Protein AF-0000000080415404 (afdb_homodimer)

Radius of gyration: 18.72 Å; Cα contacts (8 Å, |Δi|>4): 339; chains: 2; bounding box: 40×52×37 Å

Sequence (258 aa):
MAFNLATLLKIAELVMAIIIYWMHYNTYEADNYVHVFVIMTTFAGFLIVLIGNVLGHLTGHANNRTMDIFYCVAGAALYIASGSLTIQHFNGWKFDSSKTNLGLTKGSLAIIQGAIFIVDAFFSFRSSQMAFNLATLLKIAELVMAIIIYWMHYNTYEADNYVHVFVIMTTFAGFLIVLIGNVLGHLTGHANNRTMDIFYCVAGAALYIASGSLTIQHFNGWKFDSSKTNLGLTKGSLAIIQGAIFIVDAFFSFRSSQ

Structure (mmCIF, N/CA/C/O backbone):
data_AF-0000000080415404-model_v1
#
loop_
_entity.id
_entity.type
_entity.pdbx_description
1 polymer 'Putative members of chemokine-like factor super family'
#
loop_
_atom_site.group_PDB
_atom_site.id
_atom_site.type_symbol
_atom_site.label_atom_id
_atom_site.label_alt_id
_atom_site.label_comp_id
_atom_site.label_asym_id
_atom_site.label_entity_id
_atom_site.label_seq_id
_atom_site.pdbx_PDB_ins_code
_atom_site.Cartn_x
_atom_site.Cartn_y
_atom_site.Cartn_z
_atom_site.occupancy
_atom_site.B_iso_or_equiv
_atom_site.auth_seq_id
_atom_site.auth_comp_id
_atom_site.auth_asym_id
_atom_site.auth_atom_id
_atom_site.pdbx_PDB_model_num
ATOM 1 N N . MET A 1 1 ? -12.922 -14.867 -19.891 1 45.25 1 MET A N 1
ATOM 2 C CA . MET A 1 1 ? -12.828 -15.461 -18.562 1 45.25 1 MET A CA 1
ATOM 3 C C . MET A 1 1 ? -14.125 -15.273 -17.797 1 45.25 1 MET A C 1
ATOM 5 O O . MET A 1 1 ? -14.781 -14.234 -17.922 1 45.25 1 MET A O 1
ATOM 9 N N . ALA A 1 2 ? -14.812 -16.25 -17.312 1 51.69 2 ALA A N 1
ATOM 10 C CA . ALA A 1 2 ? -16.172 -16.188 -16.766 1 51.69 2 ALA A CA 1
ATOM 11 C C . ALA A 1 2 ? -16.234 -15.266 -15.547 1 51.69 2 ALA A C 1
ATOM 13 O O . ALA A 1 2 ? -15.383 -15.352 -14.656 1 51.69 2 ALA A O 1
ATOM 14 N N . PHE A 1 3 ? -16.656 -14.094 -15.781 1 65.81 3 PHE A N 1
ATOM 15 C CA . PHE A 1 3 ? -17.062 -13.211 -14.695 1 65.81 3 PHE A CA 1
ATOM 16 C C . PHE A 1 3 ? -17.766 -14 -13.586 1 65.81 3 PHE A C 1
ATOM 18 O O . PHE A 1 3 ? -18.875 -14.508 -13.781 1 65.81 3 PHE A O 1
ATOM 25 N N . ASN A 1 4 ? -16.906 -14.477 -12.695 1 84.19 4 ASN A N 1
ATOM 26 C CA . ASN A 1 4 ? -17.453 -15.18 -11.531 1 84.19 4 ASN A CA 1
ATOM 27 C C . ASN A 1 4 ? -17.453 -14.289 -10.297 1 84.19 4 ASN A C 1
ATOM 29 O O . ASN A 1 4 ? -17 -13.148 -10.344 1 84.19 4 ASN A O 1
ATOM 33 N N . LEU A 1 5 ? -18.156 -14.688 -9.305 1 86.38 5 LEU A N 1
ATOM 34 C CA . LEU A 1 5 ? -18.344 -13.938 -8.07 1 86.38 5 LEU A CA 1
ATOM 35 C C . LEU A 1 5 ? -17.016 -13.508 -7.484 1 86.38 5 LEU A C 1
ATOM 37 O O . LEU A 1 5 ? -16.891 -12.414 -6.93 1 86.38 5 LEU A O 1
ATOM 41 N N . ALA A 1 6 ? -16.062 -14.258 -7.645 1 85.56 6 ALA A N 1
ATOM 42 C CA . ALA A 1 6 ? -14.727 -13.93 -7.133 1 85.56 6 ALA A CA 1
ATOM 43 C C . ALA A 1 6 ? -14.164 -12.695 -7.832 1 85.56 6 ALA A C 1
ATOM 45 O O . ALA A 1 6 ? -13.609 -11.805 -7.18 1 85.56 6 ALA A O 1
ATOM 46 N N . THR A 1 7 ? -14.289 -12.727 -9.086 1 91.19 7 THR A N 1
ATOM 47 C CA . THR A 1 7 ? -13.812 -11.586 -9.859 1 91.19 7 THR A CA 1
ATOM 48 C C . THR A 1 7 ? -14.609 -10.328 -9.516 1 91.19 7 THR A C 1
ATOM 50 O O . THR A 1 7 ? -14.039 -9.242 -9.414 1 91.19 7 THR A O 1
ATOM 53 N N . LEU A 1 8 ? -15.852 -10.508 -9.336 1 93.62 8 LEU A N 1
ATOM 54 C CA . LEU A 1 8 ? -16.719 -9.391 -8.992 1 93.62 8 LEU A CA 1
ATOM 55 C C . LEU A 1 8 ? -16.312 -8.789 -7.645 1 93.62 8 LEU A C 1
ATOM 57 O O . LEU A 1 8 ? -16.328 -7.57 -7.473 1 93.62 8 LEU A O 1
ATOM 61 N N . LEU A 1 9 ? -16.016 -9.609 -6.73 1 95.75 9 LEU A N 1
ATOM 62 C CA . LEU A 1 9 ? -15.586 -9.141 -5.418 1 95.75 9 LEU A CA 1
ATOM 63 C C . LEU A 1 9 ? -14.281 -8.359 -5.516 1 95.75 9 LEU A C 1
ATOM 65 O O . LEU A 1 9 ? -14.125 -7.32 -4.867 1 95.75 9 LEU A O 1
ATOM 69 N N . LYS A 1 10 ? -13.414 -8.805 -6.316 1 96.75 10 LYS A N 1
ATOM 70 C CA . LYS A 1 10 ? -12.133 -8.117 -6.469 1 96.75 10 LYS A CA 1
ATOM 71 C C . LYS A 1 10 ? -12.312 -6.754 -7.129 1 96.75 10 LYS A C 1
ATOM 73 O O . LYS A 1 10 ? -11.648 -5.785 -6.758 1 96.75 10 LYS A O 1
ATOM 78 N N . ILE A 1 11 ? -13.188 -6.672 -8.055 1 97.69 11 ILE A N 1
ATOM 79 C CA . ILE A 1 11 ? -13.484 -5.402 -8.703 1 97.69 11 ILE A CA 1
ATOM 80 C C . ILE A 1 11 ? -14.164 -4.457 -7.715 1 97.69 11 ILE A C 1
ATOM 82 O O . ILE A 1 11 ? -13.82 -3.277 -7.637 1 97.69 11 ILE A O 1
ATOM 86 N N . ALA A 1 12 ? -15.117 -4.969 -7.004 1 98.06 12 ALA A N 1
ATOM 87 C CA . ALA A 1 12 ? -15.805 -4.164 -5.996 1 98.06 12 ALA A CA 1
ATOM 88 C C . ALA A 1 12 ? -14.82 -3.611 -4.969 1 98.06 12 ALA A C 1
ATOM 90 O O . ALA A 1 12 ? -14.914 -2.447 -4.574 1 98.06 12 ALA A O 1
ATOM 91 N N . GLU A 1 13 ? -13.898 -4.445 -4.566 1 98.88 13 GLU A N 1
ATOM 92 C CA . GLU A 1 13 ? -12.875 -4.02 -3.615 1 98.88 13 GLU A CA 1
ATOM 93 C C . GLU A 1 13 ? -12.031 -2.879 -4.18 1 98.88 13 GLU A C 1
ATOM 95 O O . GLU A 1 13 ? -11.75 -1.905 -3.48 1 98.88 13 GLU A O 1
ATOM 100 N N . LEU A 1 14 ? -11.656 -2.986 -5.387 1 98.81 14 LEU A N 1
ATOM 101 C CA . LEU A 1 14 ? -10.828 -1.942 -5.988 1 98.81 14 LEU A CA 1
ATOM 102 C C . LEU A 1 14 ? -11.625 -0.649 -6.148 1 98.81 14 LEU A C 1
ATOM 104 O O . LEU A 1 14 ? -11.117 0.434 -5.848 1 98.81 14 LEU A O 1
ATOM 108 N N . VAL A 1 15 ? -12.852 -0.71 -6.68 1 98.81 15 VAL A N 1
ATOM 109 C CA . VAL A 1 15 ? -13.688 0.472 -6.871 1 98.81 15 VAL A CA 1
ATOM 110 C C . VAL A 1 15 ? -13.883 1.185 -5.535 1 98.81 15 VAL A C 1
ATOM 112 O O . VAL A 1 15 ? -13.727 2.404 -5.445 1 98.81 15 VAL A O 1
ATOM 115 N N . MET A 1 16 ? -14.227 0.43 -4.477 1 98.94 16 MET A N 1
ATOM 116 C CA . MET A 1 16 ? -14.414 1.012 -3.152 1 98.94 16 MET A CA 1
ATOM 117 C C . MET A 1 16 ? -13.133 1.654 -2.646 1 98.94 16 MET A C 1
ATOM 119 O O . MET A 1 16 ? -13.156 2.736 -2.059 1 98.94 16 MET A O 1
ATOM 123 N N . ALA A 1 17 ? -11.984 0.972 -2.842 1 98.94 17 ALA A N 1
ATOM 124 C CA . ALA A 1 17 ? -10.695 1.521 -2.414 1 98.94 17 ALA A CA 1
ATOM 125 C C . ALA A 1 17 ? -10.414 2.857 -3.098 1 98.94 17 ALA A C 1
ATOM 127 O O . ALA A 1 17 ? -9.914 3.789 -2.469 1 98.94 17 ALA A O 1
ATOM 128 N N . ILE A 1 18 ? -10.703 3.004 -4.375 1 98.88 18 ILE A N 1
ATOM 129 C CA . ILE A 1 18 ? -10.5 4.238 -5.121 1 98.88 18 ILE A CA 1
ATOM 130 C C . ILE A 1 18 ? -11.367 5.352 -4.535 1 98.88 18 ILE A C 1
ATOM 132 O O . ILE A 1 18 ? -10.898 6.469 -4.328 1 98.88 18 ILE A O 1
ATOM 136 N N . ILE A 1 19 ? -12.602 5.043 -4.273 1 98.94 19 ILE A N 1
ATOM 137 C CA . ILE A 1 19 ? -13.539 6.016 -3.721 1 98.94 19 ILE A CA 1
ATOM 138 C C . ILE A 1 19 ? -13.055 6.477 -2.348 1 98.94 19 ILE A C 1
ATOM 140 O O . ILE A 1 19 ? -13 7.68 -2.074 1 98.94 19 ILE A O 1
ATOM 144 N N . ILE A 1 20 ? -12.703 5.535 -1.512 1 98.94 20 ILE A N 1
ATOM 145 C CA . ILE A 1 20 ? -12.266 5.844 -0.157 1 98.94 20 ILE A CA 1
ATOM 146 C C . ILE A 1 20 ? -10.977 6.672 -0.21 1 98.94 20 ILE A C 1
ATOM 148 O O . ILE A 1 20 ? -10.812 7.621 0.559 1 98.94 20 ILE A O 1
ATOM 152 N N . TYR A 1 21 ? -10.062 6.332 -1.083 1 98.81 21 TYR A N 1
ATOM 153 C CA . TYR A 1 21 ? -8.812 7.062 -1.204 1 98.81 21 TYR A CA 1
ATOM 154 C C . TYR A 1 21 ? -9.055 8.492 -1.658 1 98.81 21 TYR A C 1
ATOM 156 O O . TYR A 1 21 ? -8.398 9.422 -1.182 1 98.81 21 TYR A O 1
ATOM 164 N N . TRP A 1 22 ? -10.008 8.688 -2.584 1 98.69 22 TRP A N 1
ATOM 165 C CA . TRP A 1 22 ? -10.383 10.023 -3.031 1 98.69 22 TRP A CA 1
ATOM 166 C C . TRP A 1 22 ? -10.961 10.836 -1.879 1 98.69 22 TRP A C 1
ATOM 168 O O . TRP A 1 22 ? -10.625 12.008 -1.708 1 98.69 22 TRP A O 1
ATOM 178 N N . MET A 1 23 ? -11.828 10.289 -1.101 1 98.69 23 MET A N 1
ATOM 179 C CA . MET A 1 23 ? -12.398 10.969 0.059 1 98.69 23 MET A CA 1
ATOM 180 C C . MET A 1 23 ? -11.32 11.289 1.088 1 98.69 23 MET A C 1
ATOM 182 O O . MET A 1 23 ? -11.383 12.32 1.761 1 98.69 23 MET A O 1
ATOM 186 N N . HIS A 1 24 ? -10.383 10.359 1.189 1 98.44 24 HIS A N 1
ATOM 187 C CA . HIS A 1 24 ? -9.281 10.578 2.117 1 98.44 24 HIS A CA 1
ATOM 188 C C . HIS A 1 24 ? -8.438 11.773 1.694 1 98.44 24 HIS A C 1
ATOM 190 O O . HIS A 1 24 ? -7.996 12.555 2.539 1 98.44 24 HIS A O 1
ATOM 196 N N . TYR A 1 25 ? -8.234 11.875 0.443 1 98.12 25 TYR A N 1
ATOM 197 C CA . TYR A 1 25 ? -7.504 13.023 -0.088 1 98.12 25 TYR A CA 1
ATOM 198 C C . TYR A 1 25 ? -8.188 14.328 0.296 1 98.12 25 TYR A C 1
ATOM 200 O O . TYR A 1 25 ? -7.52 15.32 0.61 1 98.12 25 TYR A O 1
ATOM 208 N N . ASN A 1 26 ? -9.492 14.375 0.374 1 97.81 26 ASN A N 1
ATOM 209 C CA . ASN A 1 26 ? -10.273 15.586 0.622 1 97.81 26 ASN A CA 1
ATOM 210 C C . ASN A 1 26 ? -10.477 15.82 2.115 1 97.81 26 ASN A C 1
ATOM 212 O O . ASN A 1 26 ? -10.961 16.875 2.52 1 97.81 26 ASN A O 1
ATOM 216 N N . THR A 1 27 ? -10.164 14.836 2.898 1 97.62 27 THR A N 1
ATOM 217 C CA . THR A 1 27 ? -10.367 14.945 4.336 1 97.62 27 THR A CA 1
ATOM 218 C C . THR A 1 27 ? -9.102 14.562 5.098 1 97.62 27 THR A C 1
ATOM 220 O O . THR A 1 27 ? -9.172 13.953 6.168 1 97.62 27 THR A O 1
ATOM 223 N N . TYR A 1 28 ? -8.062 14.898 4.516 1 96.25 28 TYR A N 1
ATOM 224 C CA . TYR A 1 28 ? -6.781 14.414 5.02 1 96.25 28 TYR A CA 1
ATOM 225 C C . TYR A 1 28 ? -6.465 15.023 6.379 1 96.25 28 TYR A C 1
ATOM 227 O O . TYR A 1 28 ? -5.785 16.047 6.465 1 96.25 28 TYR A O 1
ATOM 235 N N . GLU A 1 29 ? -6.883 14.359 7.414 1 95.19 29 GLU A N 1
ATOM 236 C CA . GLU A 1 29 ? -6.648 14.727 8.805 1 95.19 29 GLU A CA 1
ATOM 237 C C . GLU A 1 29 ? -6.852 13.531 9.734 1 95.19 29 GLU A C 1
ATOM 239 O O . GLU A 1 29 ? -7.578 12.594 9.398 1 95.19 29 GLU A O 1
ATOM 244 N N . ALA A 1 30 ? -6.188 13.578 10.875 1 96.06 30 ALA A N 1
ATOM 245 C CA . ALA A 1 30 ? -6.336 12.578 11.93 1 96.06 30 ALA A CA 1
ATOM 246 C C . ALA A 1 30 ? -5.941 13.148 13.289 1 96.06 30 ALA A C 1
ATOM 248 O O . ALA A 1 30 ? -5.488 14.289 13.383 1 96.06 30 ALA A O 1
ATOM 249 N N . ASP A 1 31 ? -6.145 12.273 14.32 1 95.44 31 ASP A N 1
ATOM 250 C CA . ASP A 1 31 ? -5.953 12.734 15.695 1 95.44 31 ASP A CA 1
ATOM 251 C C . ASP A 1 31 ? -4.473 12.914 16.016 1 95.44 31 ASP A C 1
ATOM 253 O O . ASP A 1 31 ? -4.105 13.773 16.812 1 95.44 31 ASP A O 1
ATOM 257 N N . ASN A 1 32 ? -3.635 12.047 15.508 1 96.81 32 ASN A N 1
ATOM 258 C CA . ASN A 1 32 ? -2.193 12.086 15.719 1 96.81 32 ASN A CA 1
ATOM 259 C C . ASN A 1 32 ? -1.443 11.336 14.617 1 96.81 32 ASN A C 1
ATOM 261 O O . ASN A 1 32 ? -2.061 10.781 13.703 1 96.81 32 ASN A O 1
ATOM 265 N N . TYR A 1 33 ? -0.149 11.344 14.648 1 95.81 33 TYR A N 1
ATOM 266 C CA . TYR A 1 33 ? 0.689 10.797 13.586 1 95.81 33 TYR A CA 1
ATOM 267 C C . TYR A 1 33 ? 0.503 9.289 13.469 1 95.81 33 TYR A C 1
ATOM 269 O O . TYR A 1 33 ? 0.562 8.734 12.367 1 95.81 33 TYR A O 1
ATOM 277 N N . VAL A 1 34 ? 0.349 8.617 14.555 1 97.69 34 VAL A N 1
ATOM 278 C CA . VAL A 1 34 ? 0.139 7.172 14.531 1 97.69 34 VAL A CA 1
ATOM 279 C C . VAL A 1 34 ? -1.142 6.848 13.766 1 97.69 34 VAL A C 1
ATOM 281 O O . VAL A 1 34 ? -1.153 5.961 12.914 1 97.69 34 VAL A O 1
ATOM 284 N N . HIS A 1 35 ? -2.211 7.621 14.016 1 98.19 35 HIS A N 1
ATOM 285 C CA . HIS A 1 35 ? -3.465 7.445 13.289 1 98.19 35 HIS A CA 1
ATOM 286 C C . HIS A 1 35 ? -3.293 7.758 11.805 1 98.19 35 HIS A C 1
ATOM 288 O O . HIS A 1 35 ? -3.795 7.023 10.953 1 98.19 35 HIS A O 1
ATOM 294 N N . VAL A 1 36 ? -2.588 8.844 11.461 1 97.75 36 VAL A N 1
ATOM 295 C CA . VAL A 1 36 ? -2.328 9.219 10.07 1 97.75 36 VAL A CA 1
ATOM 296 C C . VAL A 1 36 ? -1.641 8.062 9.344 1 97.75 36 VAL A C 1
ATOM 298 O O . VAL A 1 36 ? -2.061 7.664 8.258 1 97.75 36 VAL A O 1
ATOM 301 N N . PHE A 1 37 ? -0.668 7.457 9.984 1 98.5 37 PHE A N 1
ATOM 302 C CA . PHE A 1 37 ? 0.143 6.43 9.336 1 98.5 37 PHE A CA 1
ATOM 303 C C . PHE A 1 37 ? -0.641 5.129 9.195 1 98.5 37 PHE A C 1
ATOM 305 O O . PHE A 1 37 ? -0.54 4.449 8.172 1 98.5 37 PHE A O 1
ATOM 312 N N . VAL A 1 38 ? -1.408 4.82 10.195 1 98.62 38 VAL A N 1
ATOM 313 C CA . VAL A 1 38 ? -2.219 3.609 10.109 1 98.62 38 VAL A CA 1
ATOM 314 C C . VAL A 1 38 ? -3.264 3.762 9.008 1 98.62 38 VAL A C 1
ATOM 316 O O . VAL A 1 38 ? -3.414 2.879 8.164 1 98.62 38 VAL A O 1
ATOM 319 N N . ILE A 1 39 ? -3.912 4.871 8.953 1 98.81 39 ILE A N 1
ATOM 320 C CA . ILE A 1 39 ? -4.996 5.117 8.008 1 98.81 39 ILE A CA 1
ATOM 321 C C . ILE A 1 39 ? -4.434 5.219 6.594 1 98.81 39 ILE A C 1
ATOM 323 O O . ILE A 1 39 ? -4.957 4.59 5.668 1 98.81 39 ILE A O 1
ATOM 327 N N . MET A 1 40 ? -3.383 5.949 6.422 1 98.19 40 MET A N 1
ATOM 328 C CA . MET A 1 40 ? -2.789 6.102 5.098 1 98.19 40 MET A CA 1
ATOM 329 C C . MET A 1 40 ? -2.203 4.781 4.609 1 98.19 40 MET A C 1
ATOM 331 O O . MET A 1 40 ? -2.293 4.457 3.424 1 98.19 40 MET A O 1
ATOM 335 N N . THR A 1 41 ? -1.567 4.113 5.465 1 98.62 41 THR A N 1
ATOM 336 C CA . THR A 1 41 ? -1.046 2.801 5.094 1 98.62 41 THR A CA 1
ATOM 337 C C . THR A 1 41 ? -2.174 1.882 4.633 1 98.62 41 THR A C 1
ATOM 339 O O . THR A 1 41 ? -2.031 1.168 3.641 1 98.62 41 THR A O 1
ATOM 342 N N . THR A 1 42 ? -3.232 1.872 5.312 1 98.88 42 THR A N 1
ATOM 343 C CA . THR A 1 42 ? -4.383 1.046 4.961 1 98.88 42 THR A CA 1
ATOM 344 C C . THR A 1 42 ? -4.941 1.454 3.6 1 98.88 42 THR A C 1
ATOM 346 O O . THR A 1 42 ? -5 0.64 2.678 1 98.88 42 THR A O 1
ATOM 349 N N . PHE A 1 43 ? -5.285 2.723 3.459 1 98.88 43 PHE A N 1
ATOM 350 C CA . PHE A 1 43 ? -6.008 3.189 2.283 1 98.88 43 PHE A CA 1
ATOM 351 C C . PHE A 1 43 ? -5.105 3.203 1.058 1 98.88 43 PHE A C 1
ATOM 353 O O . PHE A 1 43 ? -5.508 2.77 -0.023 1 98.88 43 PHE A O 1
ATOM 360 N N . ALA A 1 44 ? -3.93 3.705 1.192 1 97.94 44 ALA A N 1
ATOM 361 C CA . ALA A 1 44 ? -3.002 3.771 0.066 1 97.94 44 ALA A CA 1
ATOM 362 C C . ALA A 1 44 ? -2.387 2.404 -0.221 1 97.94 44 ALA A C 1
ATOM 364 O O . ALA A 1 44 ? -2.232 2.02 -1.383 1 97.94 44 ALA A O 1
ATOM 365 N N . GLY A 1 45 ? -2.01 1.72 0.882 1 98.06 45 GLY A N 1
ATOM 366 C CA . GLY A 1 45 ? -1.427 0.397 0.717 1 98.06 45 GLY A CA 1
ATOM 367 C C . GLY A 1 45 ? -2.328 -0.561 -0.039 1 98.06 45 GLY A C 1
ATOM 368 O O . GLY A 1 45 ? -1.898 -1.19 -1.009 1 98.06 45 GLY A O 1
ATOM 369 N N . PHE A 1 46 ? -3.52 -0.632 0.304 1 98.69 46 PHE A N 1
ATOM 370 C CA . PHE A 1 46 ? -4.414 -1.613 -0.297 1 98.69 46 PHE A CA 1
ATOM 371 C C . PHE A 1 46 ? -4.922 -1.127 -1.65 1 98.69 46 PHE A C 1
ATOM 373 O O . PHE A 1 46 ? -5.426 -1.918 -2.451 1 98.69 46 PHE A O 1
ATOM 380 N N . LEU A 1 47 ? -4.793 0.166 -1.908 1 98.69 47 LEU A N 1
ATOM 381 C CA . LEU A 1 47 ? -5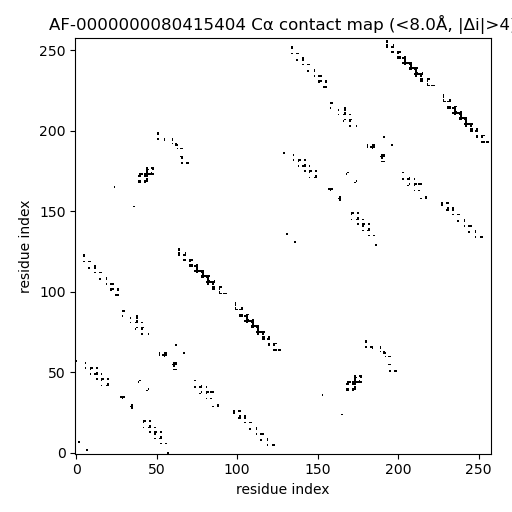.047 0.589 -3.281 1 98.69 47 LEU A CA 1
ATOM 382 C C . LEU A 1 47 ? -4.109 -0.121 -4.25 1 98.69 47 LEU A C 1
ATOM 384 O O . LEU A 1 47 ? -4.551 -0.662 -5.266 1 98.69 47 LEU A O 1
ATOM 388 N N . ILE A 1 48 ? -2.838 -0.194 -3.934 1 98.62 48 ILE A N 1
ATOM 389 C CA . ILE A 1 48 ? -1.845 -0.834 -4.789 1 98.62 48 ILE A CA 1
ATOM 390 C C . ILE A 1 48 ? -2.094 -2.34 -4.832 1 98.62 48 ILE A C 1
ATOM 392 O O . ILE A 1 48 ? -2.074 -2.949 -5.906 1 98.62 48 ILE A O 1
ATOM 396 N N . VAL A 1 49 ? -2.357 -2.926 -3.691 1 98.44 49 VAL A N 1
ATOM 397 C CA . VAL A 1 49 ? -2.598 -4.363 -3.6 1 98.44 49 VAL A CA 1
ATOM 398 C C . VAL A 1 49 ? -3.789 -4.742 -4.477 1 98.44 49 VAL A C 1
ATOM 400 O O . VAL A 1 49 ? -3.734 -5.73 -5.211 1 98.44 49 VAL A O 1
ATOM 403 N N . LEU A 1 50 ? -4.812 -3.975 -4.465 1 98.62 50 LEU A N 1
ATOM 404 C CA . LEU A 1 50 ? -6.055 -4.34 -5.141 1 98.62 50 LEU A CA 1
ATOM 405 C C . LEU A 1 50 ? -5.945 -4.094 -6.641 1 98.62 50 LEU A C 1
ATOM 407 O O . LEU A 1 50 ? -6.535 -4.824 -7.441 1 98.62 50 LEU A O 1
ATOM 411 N N . ILE A 1 51 ? -5.18 -3.066 -7.07 1 98.25 51 ILE A N 1
ATOM 412 C CA . ILE A 1 51 ? -4.875 -2.922 -8.492 1 98.25 51 ILE A CA 1
ATOM 413 C C . ILE A 1 51 ? -4.184 -4.184 -9 1 98.25 51 ILE A C 1
ATOM 415 O O . ILE A 1 51 ? -4.555 -4.723 -10.047 1 98.25 51 ILE A O 1
ATOM 419 N N . GLY A 1 52 ? -3.201 -4.672 -8.25 1 96.81 52 GLY A N 1
ATOM 420 C CA . GLY A 1 52 ? -2.529 -5.906 -8.617 1 96.81 52 GLY A CA 1
ATOM 421 C C . GLY A 1 52 ? -3.459 -7.105 -8.648 1 96.81 52 GLY A C 1
ATOM 422 O O . GLY A 1 52 ? -3.334 -7.973 -9.516 1 96.81 52 GLY A O 1
ATOM 423 N N . ASN A 1 53 ? -4.332 -7.156 -7.684 1 96.81 53 ASN A N 1
ATOM 424 C CA . ASN A 1 53 ? -5.266 -8.281 -7.621 1 96.81 53 ASN A CA 1
ATOM 425 C C . ASN A 1 53 ? -6.176 -8.32 -8.844 1 96.81 53 ASN A C 1
ATOM 427 O O . ASN A 1 53 ? -6.395 -9.383 -9.43 1 96.81 53 ASN A O 1
ATOM 431 N N . VAL A 1 54 ? -6.742 -7.219 -9.203 1 96.44 54 VAL A N 1
ATOM 432 C CA . VAL A 1 54 ? -7.625 -7.156 -10.367 1 96.44 54 VAL A CA 1
ATOM 433 C C . VAL A 1 54 ? -6.828 -7.453 -11.633 1 96.44 54 VAL A C 1
ATOM 435 O O . VAL A 1 54 ? -7.281 -8.203 -12.5 1 96.44 54 VAL A O 1
ATOM 438 N N . LEU A 1 55 ? -5.645 -6.902 -11.734 1 94.88 55 LEU A N 1
ATOM 439 C CA . LEU A 1 55 ? -4.781 -7.188 -12.875 1 94.88 55 LEU A CA 1
ATOM 440 C C . LEU A 1 55 ? -4.488 -8.68 -12.977 1 94.88 55 LEU A C 1
ATOM 442 O O . LEU A 1 55 ? -4.488 -9.242 -14.07 1 94.88 55 LEU A O 1
ATOM 446 N N . GLY A 1 56 ? -4.184 -9.289 -11.836 1 93.56 56 GLY A N 1
ATOM 447 C CA . GLY A 1 56 ? -3.953 -10.727 -11.812 1 93.56 56 GLY A CA 1
ATOM 448 C C . GLY A 1 56 ? -5.125 -11.523 -12.352 1 93.56 56 GLY A C 1
ATOM 449 O O . GLY A 1 56 ? -4.938 -12.453 -13.141 1 93.56 56 GLY A O 1
ATOM 450 N N . HIS A 1 57 ? -6.27 -11.148 -12.031 1 92.56 57 HIS A N 1
ATOM 451 C CA . HIS A 1 57 ? -7.465 -11.836 -12.508 1 92.56 57 HIS A CA 1
ATOM 452 C C . HIS A 1 57 ? -7.688 -11.594 -13.992 1 92.56 57 HIS A C 1
ATOM 454 O O . HIS A 1 57 ? -8.07 -12.516 -14.727 1 92.56 57 HIS A O 1
ATOM 460 N N . LEU A 1 58 ? -7.422 -10.43 -14.406 1 90.81 58 LEU A N 1
ATOM 461 C CA . LEU A 1 58 ? -7.652 -10.062 -15.805 1 90.81 58 LEU A CA 1
ATOM 462 C C . LEU A 1 58 ? -6.637 -10.742 -16.719 1 90.81 58 LEU A C 1
ATOM 464 O O . LEU A 1 58 ? -6.926 -11.008 -17.891 1 90.81 58 LEU A O 1
ATOM 468 N N . THR A 1 59 ? -5.453 -11.062 -16.172 1 92 59 THR A N 1
ATOM 469 C CA . THR A 1 59 ? -4.398 -11.633 -17 1 92 59 THR A CA 1
ATOM 470 C C . THR A 1 59 ? -4.305 -13.141 -16.812 1 92 59 THR A C 1
ATOM 472 O O . THR A 1 59 ? -3.459 -13.797 -17.406 1 92 59 THR A O 1
ATOM 475 N N . GLY A 1 60 ? -5.168 -13.727 -16.016 1 91.44 60 GLY A N 1
ATOM 476 C CA . GLY A 1 60 ? -5.184 -15.164 -15.781 1 91.44 60 GLY A CA 1
ATOM 477 C C . GLY A 1 60 ? -4.109 -15.633 -14.812 1 91.44 60 GLY A C 1
ATOM 478 O O . GLY A 1 60 ? -3.74 -16.812 -14.805 1 91.44 60 GLY A O 1
ATOM 479 N N . HIS A 1 61 ? -3.504 -14.719 -14.07 1 93.94 61 HIS A N 1
ATOM 480 C CA . HIS A 1 61 ? -2.441 -15.016 -13.117 1 93.94 61 HIS A CA 1
ATOM 481 C C . HIS A 1 61 ? -2.826 -14.578 -11.711 1 93.94 61 HIS A C 1
ATOM 483 O O . HIS A 1 61 ? -2.023 -13.961 -11.008 1 93.94 61 HIS A O 1
ATOM 489 N N . ALA A 1 62 ? -4.066 -14.938 -11.359 1 92.31 62 ALA A N 1
ATOM 490 C CA . ALA A 1 62 ? -4.59 -14.57 -10.047 1 92.31 62 ALA A CA 1
ATOM 491 C C . ALA A 1 62 ? -3.732 -15.156 -8.93 1 92.31 62 ALA A C 1
ATOM 493 O O . ALA A 1 62 ? -3.07 -16.172 -9.109 1 92.31 62 ALA A O 1
ATOM 494 N N . ASN A 1 63 ? -3.77 -14.406 -7.816 1 92.38 63 ASN A N 1
ATOM 495 C CA . ASN A 1 63 ? -3.062 -14.859 -6.625 1 92.38 63 ASN A CA 1
ATOM 496 C C . ASN A 1 63 ? -3.498 -16.266 -6.219 1 92.38 63 ASN A C 1
ATOM 498 O O . ASN A 1 63 ? -4.668 -16.625 -6.371 1 92.38 63 ASN A O 1
ATOM 502 N N . ASN A 1 64 ? -2.525 -17 -5.805 1 92.19 64 ASN A N 1
ATOM 503 C CA . ASN A 1 64 ? -2.92 -18.25 -5.184 1 92.19 64 ASN A CA 1
ATOM 504 C C . ASN A 1 64 ? -3.756 -18.016 -3.93 1 92.19 64 ASN A C 1
ATOM 506 O O . ASN A 1 64 ? -3.791 -16.906 -3.396 1 92.19 64 ASN A O 1
ATOM 510 N N . ARG A 1 65 ? -4.34 -19.031 -3.479 1 92.56 65 ARG A N 1
ATOM 511 C CA . ARG A 1 65 ? -5.297 -18.969 -2.377 1 92.56 65 ARG A CA 1
ATOM 512 C C . ARG A 1 65 ? -4.637 -18.453 -1.105 1 92.56 65 ARG A C 1
ATOM 514 O O . ARG A 1 65 ? -5.23 -17.656 -0.369 1 92.56 65 ARG A O 1
ATOM 521 N N . THR A 1 66 ? -3.514 -18.906 -0.759 1 92.62 66 THR A N 1
ATOM 522 C CA . THR A 1 66 ? -2.807 -18.516 0.459 1 92.62 66 THR A CA 1
ATOM 523 C C . THR A 1 66 ? -2.57 -17.016 0.497 1 92.62 66 THR A C 1
ATOM 525 O O . THR A 1 66 ? -2.873 -16.359 1.495 1 92.62 66 THR A O 1
ATOM 528 N N . MET A 1 67 ? -2.066 -16.5 -0.61 1 94.88 67 MET A N 1
ATOM 529 C CA . MET A 1 67 ? -1.815 -15.062 -0.703 1 94.88 67 MET A CA 1
ATOM 530 C C . MET A 1 67 ? -3.123 -14.281 -0.683 1 94.88 67 MET A C 1
ATOM 532 O O . MET A 1 67 ? -3.199 -13.203 -0.084 1 94.88 67 MET A O 1
ATOM 536 N N . ASP A 1 68 ? -4.051 -14.805 -1.339 1 96 68 ASP A N 1
ATOM 537 C CA . ASP A 1 68 ? -5.352 -14.148 -1.367 1 96 68 ASP A CA 1
ATOM 538 C C . ASP A 1 68 ? -5.945 -14.039 0.037 1 96 68 ASP A C 1
ATOM 540 O O . ASP A 1 68 ? -6.438 -12.984 0.429 1 96 68 ASP A O 1
ATOM 544 N N . ILE A 1 69 ? -5.938 -15.102 0.76 1 96.19 69 ILE A N 1
ATOM 545 C CA . ILE A 1 69 ? -6.461 -15.102 2.121 1 96.19 69 ILE A CA 1
ATOM 546 C C . ILE A 1 69 ? -5.648 -14.148 2.99 1 96.19 69 ILE A C 1
ATOM 548 O O . ILE A 1 69 ? -6.207 -13.398 3.791 1 96.19 69 ILE A O 1
ATOM 552 N N . PHE A 1 70 ? -4.363 -14.156 2.861 1 96.31 70 PHE A N 1
ATOM 553 C CA . PHE A 1 70 ? -3.514 -13.234 3.605 1 96.31 70 PHE A CA 1
ATOM 554 C C . PHE A 1 70 ? -3.951 -11.797 3.379 1 96.31 70 PHE A C 1
ATOM 556 O O . PHE A 1 70 ? -4.188 -11.055 4.336 1 96.31 70 PHE A O 1
ATOM 563 N N . TYR A 1 71 ? -4.051 -11.312 2.168 1 98 71 TYR A N 1
ATOM 564 C CA . TYR A 1 71 ? -4.395 -9.93 1.867 1 98 71 TYR A CA 1
ATOM 565 C C . TYR A 1 71 ? -5.809 -9.609 2.336 1 98 71 TYR A C 1
ATOM 567 O O . TYR A 1 71 ? -6.074 -8.5 2.805 1 98 71 TYR A O 1
ATOM 575 N N . CYS A 1 72 ? -6.691 -10.531 2.223 1 98.5 72 CYS A N 1
ATOM 576 C CA . CYS A 1 72 ? -8.062 -10.289 2.643 1 98.5 72 CYS A CA 1
ATOM 577 C C . CYS A 1 72 ? -8.148 -10.117 4.156 1 98.5 72 CYS A C 1
ATOM 579 O O . CYS A 1 72 ? -8.828 -9.211 4.645 1 98.5 72 CYS A O 1
ATOM 581 N N . VAL A 1 73 ? -7.488 -10.961 4.891 1 98.25 73 VAL A N 1
ATOM 582 C CA . VAL A 1 73 ? -7.527 -10.898 6.348 1 98.25 73 VAL A CA 1
ATOM 583 C C . VAL A 1 73 ? -6.836 -9.625 6.832 1 98.25 73 VAL A C 1
ATOM 585 O O . VAL A 1 73 ? -7.375 -8.898 7.668 1 98.25 73 VAL A O 1
ATOM 588 N N . ALA A 1 74 ? -5.617 -9.336 6.301 1 98.56 74 ALA A N 1
ATOM 589 C CA . ALA A 1 74 ? -4.91 -8.102 6.637 1 98.56 74 ALA A CA 1
ATOM 590 C C . ALA A 1 74 ? -5.742 -6.875 6.27 1 98.56 74 ALA A C 1
ATOM 592 O O . ALA A 1 74 ? -5.844 -5.93 7.055 1 98.56 74 ALA A O 1
ATOM 593 N N . GLY A 1 75 ? -6.348 -6.887 5.062 1 98.75 75 GLY A N 1
ATOM 594 C CA . GLY A 1 75 ? -7.199 -5.789 4.621 1 98.75 75 GLY A CA 1
ATOM 595 C C . GLY A 1 75 ? -8.406 -5.578 5.512 1 98.75 75 GLY A C 1
ATOM 596 O O . GLY A 1 75 ? -8.719 -4.445 5.883 1 98.75 75 GLY A O 1
ATOM 597 N N . ALA A 1 76 ? -9.086 -6.629 5.852 1 98.88 76 ALA A N 1
ATOM 598 C CA . ALA A 1 76 ? -10.258 -6.52 6.711 1 98.88 76 ALA A CA 1
ATOM 599 C C . ALA A 1 76 ? -9.898 -5.871 8.047 1 98.88 76 ALA A C 1
ATOM 601 O O . ALA A 1 76 ? -10.539 -4.906 8.469 1 98.88 76 ALA A O 1
ATOM 602 N N . ALA A 1 77 ? -8.883 -6.371 8.695 1 98.88 77 ALA A N 1
ATOM 603 C CA . ALA A 1 77 ? -8.461 -5.852 9.992 1 98.88 77 ALA A CA 1
ATOM 604 C C . ALA A 1 77 ? -8.062 -4.379 9.891 1 98.88 77 ALA A C 1
ATOM 606 O O . ALA A 1 77 ? -8.508 -3.555 10.688 1 98.88 77 ALA A O 1
ATOM 607 N N . LEU A 1 78 ? -7.273 -4.031 8.93 1 98.94 78 LEU A N 1
ATOM 608 C CA . LEU A 1 78 ? -6.738 -2.68 8.789 1 98.94 78 LEU A CA 1
ATOM 609 C C . LEU A 1 78 ? -7.836 -1.699 8.391 1 98.94 78 LEU A C 1
ATOM 611 O O . LEU A 1 78 ? -7.879 -0.573 8.891 1 98.94 78 LEU A O 1
ATOM 615 N N . TYR A 1 79 ? -8.703 -2.113 7.461 1 98.94 79 TYR A N 1
ATOM 616 C CA . TYR A 1 79 ? -9.773 -1.217 7.039 1 98.94 79 TYR A CA 1
ATOM 617 C C . TYR A 1 79 ? -10.766 -0.986 8.172 1 98.94 79 TYR A C 1
ATOM 619 O O . TYR A 1 79 ? -11.258 0.129 8.359 1 98.94 79 TYR A O 1
ATOM 627 N N . ILE A 1 80 ? -11.133 -1.943 8.891 1 98.94 80 ILE A N 1
ATOM 628 C CA . ILE A 1 80 ? -12.055 -1.778 10.016 1 98.94 80 ILE A CA 1
ATOM 629 C C . ILE A 1 80 ? -11.422 -0.876 11.07 1 98.94 80 ILE A C 1
ATOM 631 O O . ILE A 1 80 ? -12.062 0.043 11.578 1 98.94 80 ILE A O 1
ATOM 635 N N . ALA A 1 81 ? -10.188 -1.109 11.414 1 98.88 81 ALA A N 1
ATOM 636 C CA . ALA A 1 81 ? -9.477 -0.259 12.367 1 98.88 81 ALA A CA 1
ATOM 637 C C . ALA A 1 81 ? -9.398 1.18 11.867 1 98.88 81 ALA A C 1
ATOM 639 O O . ALA A 1 81 ? -9.734 2.117 12.594 1 98.88 81 ALA A O 1
ATOM 640 N N . SER A 1 82 ? -8.969 1.361 10.625 1 98.94 82 SER A N 1
ATOM 641 C CA . SER A 1 82 ? -8.812 2.697 10.055 1 98.94 82 SER A CA 1
ATOM 642 C C . SER A 1 82 ? -10.156 3.408 9.93 1 98.94 82 SER A C 1
ATOM 644 O O . SER A 1 82 ? -10.234 4.625 10.109 1 98.94 82 SER A O 1
ATOM 646 N N . GLY A 1 83 ? -11.234 2.67 9.57 1 98.88 83 GLY A N 1
ATOM 647 C CA . GLY A 1 83 ? -12.57 3.24 9.57 1 98.88 83 GLY A CA 1
ATOM 648 C C . GLY A 1 83 ? -13.008 3.738 10.938 1 98.88 83 GLY A C 1
ATOM 649 O O . GLY A 1 83 ? -13.555 4.836 11.055 1 98.88 83 GLY A O 1
ATOM 650 N N . SER A 1 84 ? -12.781 2.928 11.891 1 98.81 84 SER A N 1
ATOM 651 C CA . SER A 1 84 ? -13.133 3.299 13.258 1 98.81 84 SER A CA 1
ATOM 652 C C . SER A 1 84 ? -12.375 4.543 13.703 1 98.81 84 SER A C 1
ATOM 654 O O . SER A 1 84 ? -12.953 5.441 14.32 1 98.81 84 SER A O 1
ATOM 656 N N . LEU A 1 85 ? -11.102 4.617 13.469 1 98.75 85 LEU A N 1
ATOM 657 C CA . LEU A 1 85 ? -10.297 5.785 13.82 1 98.75 85 LEU A CA 1
ATOM 658 C C . LEU A 1 85 ? -10.812 7.027 13.094 1 98.75 85 LEU A C 1
ATOM 660 O O . LEU A 1 85 ? -10.844 8.117 13.672 1 98.75 85 LEU A O 1
ATOM 664 N N . THR A 1 86 ? -11.172 6.832 11.859 1 98.62 86 THR A N 1
ATOM 665 C CA . THR A 1 86 ? -11.672 7.941 11.055 1 98.62 86 THR A CA 1
ATOM 666 C C . THR A 1 86 ? -13.008 8.453 11.602 1 98.62 86 THR A C 1
ATOM 668 O O . THR A 1 86 ? -13.203 9.656 11.734 1 98.62 86 THR A O 1
ATOM 671 N N . ILE A 1 87 ? -13.875 7.535 11.93 1 98.31 87 ILE A N 1
ATOM 672 C CA . ILE A 1 87 ? -15.164 7.914 12.5 1 98.31 87 ILE A CA 1
ATOM 673 C C . ILE A 1 87 ? -14.938 8.625 13.836 1 98.31 87 ILE A C 1
ATOM 675 O O . ILE A 1 87 ? -15.57 9.656 14.109 1 98.31 87 ILE A O 1
ATOM 679 N N . GLN A 1 88 ? -14.125 8.055 14.625 1 97.69 88 GLN A N 1
ATOM 680 C CA . GLN A 1 88 ? -13.82 8.688 15.898 1 97.69 88 GLN A CA 1
ATOM 681 C C . GLN A 1 88 ? -13.32 10.117 15.703 1 97.69 88 GLN A C 1
ATOM 683 O O . GLN A 1 88 ? -13.688 11.016 16.469 1 97.69 88 GLN A O 1
ATOM 688 N N . HIS A 1 89 ? -12.484 10.344 14.727 1 96.81 89 HIS A N 1
ATOM 689 C CA . HIS A 1 89 ? -11.898 11.648 14.477 1 96.81 89 HIS A CA 1
ATOM 690 C C . HIS A 1 89 ? -12.961 12.664 14.062 1 96.81 89 HIS A C 1
ATOM 692 O O . HIS A 1 89 ? -12.961 13.805 14.523 1 96.81 89 HIS A O 1
ATOM 698 N N . PHE A 1 90 ? -13.859 12.266 13.258 1 96.5 90 PHE A N 1
ATOM 699 C CA . PHE A 1 90 ? -14.789 13.203 12.648 1 96.5 90 PHE A CA 1
ATOM 700 C C . PHE A 1 90 ? -16.094 13.258 13.422 1 96.5 90 PHE A C 1
ATOM 702 O O . PHE A 1 90 ? -16.906 14.164 13.227 1 96.5 90 PHE A O 1
ATOM 709 N N . ASN A 1 91 ? -16.156 12.359 14.273 1 93 91 ASN A N 1
ATOM 710 C CA . ASN A 1 91 ? -17.391 12.336 15.039 1 93 91 ASN A CA 1
ATOM 711 C C . ASN A 1 91 ? -17.5 13.539 15.969 1 93 91 ASN A C 1
ATOM 713 O O . ASN A 1 91 ? -16.609 13.781 16.781 1 93 91 ASN A O 1
ATOM 717 N N . GLY A 1 92 ? -18.562 14.289 15.773 1 84.94 92 GLY A N 1
ATOM 718 C CA . GLY A 1 92 ? -18.859 15.383 16.672 1 84.94 92 GLY A CA 1
ATOM 719 C C . GLY A 1 92 ? -18.234 16.703 16.266 1 84.94 92 GLY A C 1
ATOM 720 O O . GLY A 1 92 ? -18.281 17.688 17 1 84.94 92 GLY A O 1
ATOM 721 N N . TRP A 1 93 ? -17.609 16.766 15.141 1 77.75 93 TRP A N 1
ATOM 722 C CA . TRP A 1 93 ? -17.078 18.016 14.641 1 77.75 93 TRP A CA 1
ATOM 723 C C . TRP A 1 93 ? -18.203 18.953 14.18 1 77.75 93 TRP A C 1
ATOM 725 O O . TRP A 1 93 ? -19.109 18.516 13.484 1 77.75 93 TRP A O 1
ATOM 735 N N . LYS A 1 94 ? -18.219 20.156 14.719 1 74.38 94 LYS A N 1
ATOM 736 C CA . LYS A 1 94 ? -19.344 21.047 14.477 1 74.38 94 LYS A CA 1
ATOM 737 C C . LYS A 1 94 ? -18.953 22.156 13.5 1 74.38 94 LYS A C 1
ATOM 739 O O . LYS A 1 94 ? -19.828 22.812 12.914 1 74.38 94 LYS A O 1
ATOM 744 N N . PHE A 1 95 ? -17.781 22.266 13.094 1 73.75 95 PHE A N 1
ATOM 745 C CA . PHE A 1 95 ? -17.406 23.5 12.414 1 73.75 95 PHE A CA 1
ATOM 746 C C . PHE A 1 95 ? -17.453 23.312 10.898 1 73.75 95 PHE A C 1
ATOM 748 O O . PHE A 1 95 ? -17.719 24.25 10.164 1 73.75 95 PHE A O 1
ATOM 755 N N . ASP A 1 96 ? -17.125 22.203 10.281 1 86 96 ASP A N 1
ATOM 756 C CA . ASP A 1 96 ? -17.203 21.938 8.852 1 86 96 ASP A CA 1
ATOM 757 C C . ASP A 1 96 ? -18.047 20.703 8.555 1 86 96 ASP A C 1
ATOM 759 O O . ASP A 1 96 ? -17.516 19.594 8.414 1 86 96 ASP A O 1
ATOM 763 N N . SER A 1 97 ? -19.266 21.094 8.398 1 87.75 97 SER A N 1
ATOM 764 C CA . SER A 1 97 ? -20.234 20 8.273 1 87.75 97 SER A CA 1
ATOM 765 C C . SER A 1 97 ? -19.969 19.188 7.012 1 87.75 97 SER A C 1
ATOM 767 O O . SER A 1 97 ? -20.094 17.953 7.027 1 87.75 97 SER A O 1
ATOM 769 N N . SER A 1 98 ? -19.672 19.828 5.867 1 94.06 98 SER A N 1
ATOM 770 C CA . SER A 1 98 ? -19.422 19.109 4.625 1 94.06 98 SER A CA 1
ATOM 771 C C . SER A 1 98 ? -18.219 18.172 4.762 1 94.06 98 SER A C 1
ATOM 773 O O . SER A 1 98 ? -18.297 17 4.402 1 94.06 98 SER A O 1
ATOM 775 N N . LYS A 1 99 ? -17.125 18.672 5.297 1 95.38 99 LYS A N 1
ATOM 776 C CA . LYS A 1 99 ? -15.938 17.859 5.523 1 95.38 99 LYS A CA 1
ATOM 777 C C . LYS A 1 99 ? -16.203 16.766 6.543 1 95.38 99 LYS A C 1
ATOM 779 O O . LYS A 1 99 ? -15.742 15.625 6.371 1 95.38 99 LYS A O 1
ATOM 784 N N . THR A 1 100 ? -16.859 17.109 7.613 1 96.5 100 THR A N 1
ATOM 785 C CA . THR A 1 100 ? -17.219 16.141 8.648 1 96.5 100 THR A CA 1
ATOM 786 C C . THR A 1 100 ? -18.062 15.016 8.062 1 96.5 100 THR A C 1
ATOM 788 O O . THR A 1 100 ? -17.797 13.836 8.305 1 96.5 100 THR A O 1
ATOM 791 N N . ASN A 1 101 ? -19.062 15.383 7.281 1 96.88 101 ASN A N 1
ATOM 792 C CA . ASN A 1 101 ? -19.906 14.367 6.66 1 96.88 101 ASN A CA 1
ATOM 793 C C . ASN A 1 101 ? -19.109 13.492 5.703 1 96.88 101 ASN A C 1
ATOM 795 O O . ASN A 1 101 ? -19.328 12.273 5.645 1 96.88 101 ASN A O 1
ATOM 799 N N . LEU A 1 102 ? -18.25 14.109 4.953 1 98.19 102 LEU A N 1
ATOM 800 C CA . LEU A 1 102 ? -17.391 13.359 4.039 1 98.19 102 LEU A CA 1
ATOM 801 C C . LEU A 1 102 ? -16.469 12.414 4.805 1 98.19 102 LEU A C 1
ATOM 803 O O . LEU A 1 102 ? -16.266 11.273 4.395 1 98.19 102 LEU A O 1
ATOM 807 N N . GLY A 1 103 ? -15.898 12.883 5.914 1 98.06 103 GLY A N 1
ATOM 808 C CA . GLY A 1 103 ? -15.062 12.055 6.766 1 98.06 103 GLY A CA 1
ATOM 809 C C . GLY A 1 103 ? -15.805 10.883 7.375 1 98.06 103 GLY A C 1
ATOM 810 O O . GLY A 1 103 ? -15.297 9.758 7.402 1 98.06 103 GLY A O 1
ATOM 811 N N . LEU A 1 104 ? -16.984 11.133 7.852 1 98.38 104 LEU A N 1
ATOM 812 C CA . LEU A 1 104 ? -17.797 10.062 8.43 1 98.38 104 LEU A CA 1
ATOM 813 C C . LEU A 1 104 ? -18.172 9.039 7.375 1 98.38 104 LEU A C 1
ATOM 815 O O . LEU A 1 104 ? -18.156 7.832 7.641 1 98.38 104 LEU A O 1
ATOM 819 N N . THR A 1 105 ? -18.531 9.531 6.195 1 98.69 105 THR A N 1
ATOM 820 C CA . THR A 1 105 ? -18.844 8.625 5.09 1 98.69 105 THR A CA 1
ATOM 821 C C . THR A 1 105 ? -17.625 7.785 4.73 1 98.69 105 THR A C 1
ATOM 823 O O . THR A 1 105 ? -17.734 6.57 4.543 1 98.69 105 THR A O 1
ATOM 826 N N . LYS A 1 106 ? -16.453 8.445 4.652 1 98.81 106 LYS A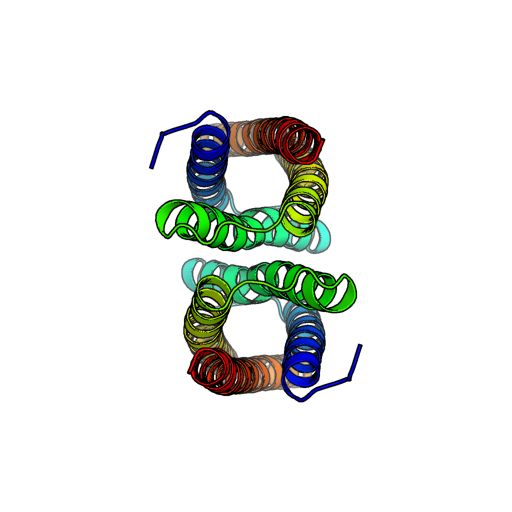 N 1
ATOM 827 C CA . LYS A 1 106 ? -15.195 7.75 4.402 1 98.81 106 LYS A CA 1
ATOM 828 C C . LYS A 1 106 ? -14.961 6.641 5.426 1 98.81 106 LYS A C 1
ATOM 830 O O . LYS A 1 106 ? -14.602 5.52 5.062 1 98.81 106 LYS A O 1
ATOM 835 N N . GLY A 1 107 ? -15.148 6.98 6.75 1 98.81 107 GLY A N 1
ATOM 836 C CA . GLY A 1 107 ? -14.992 5.984 7.793 1 98.81 107 GLY A CA 1
ATOM 837 C C . GLY A 1 107 ? -15.961 4.824 7.66 1 98.81 107 GLY A C 1
ATOM 838 O O . GLY A 1 107 ? -15.578 3.662 7.824 1 98.81 107 GLY A O 1
ATOM 839 N N . SER A 1 108 ? -17.156 5.156 7.359 1 98.88 108 SER A N 1
ATOM 840 C CA . SER A 1 108 ? -18.188 4.129 7.199 1 98.88 108 SER A CA 1
ATOM 841 C C . SER A 1 108 ? -17.875 3.229 6.008 1 98.88 108 SER A C 1
ATOM 843 O O . SER A 1 108 ? -18 2.006 6.102 1 98.88 108 SER A O 1
ATOM 845 N N . LEU A 1 109 ? -17.5 3.781 4.93 1 98.94 109 LEU A N 1
ATOM 846 C CA . LEU A 1 109 ? -17.172 3 3.744 1 98.94 109 LEU A CA 1
ATOM 847 C C . LEU A 1 109 ? -15.953 2.125 4 1 98.94 109 LEU A C 1
ATOM 849 O O . LEU A 1 109 ? -15.852 1.015 3.469 1 98.94 109 LEU A O 1
ATOM 853 N N . ALA A 1 110 ? -15.031 2.598 4.773 1 98.94 110 ALA A N 1
ATOM 854 C CA . ALA A 1 110 ? -13.867 1.791 5.129 1 98.94 110 ALA A CA 1
ATOM 855 C C . ALA A 1 110 ? -14.281 0.543 5.902 1 98.94 110 ALA A C 1
ATOM 857 O O . ALA A 1 110 ? -13.75 -0.545 5.668 1 98.94 110 ALA A O 1
ATOM 858 N N . ILE A 1 111 ? -15.188 0.7 6.797 1 98.94 111 ILE A N 1
ATOM 859 C CA . ILE A 1 111 ? -15.68 -0.455 7.539 1 98.94 111 ILE A CA 1
ATOM 860 C C . ILE A 1 111 ? -16.391 -1.413 6.586 1 98.94 111 ILE A C 1
ATOM 862 O O . ILE A 1 111 ? -16.203 -2.629 6.668 1 98.94 111 ILE A O 1
ATOM 866 N N . ILE A 1 112 ? -17.172 -0.908 5.707 1 98.94 112 ILE A N 1
ATOM 867 C CA . ILE A 1 112 ? -17.828 -1.726 4.695 1 98.94 112 ILE A CA 1
ATOM 868 C C . ILE A 1 112 ? -16.781 -2.457 3.857 1 98.94 112 ILE A C 1
ATOM 870 O O . ILE A 1 112 ? -16.938 -3.645 3.561 1 98.94 112 ILE A O 1
ATOM 874 N N . GLN A 1 113 ? -15.766 -1.788 3.467 1 98.94 113 GLN A N 1
ATOM 875 C CA . GLN A 1 113 ? -14.664 -2.412 2.74 1 98.94 113 GLN A CA 1
ATOM 876 C C . GLN A 1 113 ? -14.086 -3.588 3.523 1 98.94 113 GLN A C 1
ATOM 878 O O . GLN A 1 113 ? -13.742 -4.617 2.941 1 98.94 113 GLN A O 1
ATOM 883 N N . GLY A 1 114 ? -13.898 -3.389 4.863 1 98.88 114 GLY A N 1
ATOM 884 C CA . GLY A 1 114 ? -13.477 -4.504 5.703 1 98.88 114 GLY A CA 1
ATOM 885 C C . GLY A 1 114 ? -14.398 -5.707 5.594 1 98.88 114 GLY A C 1
ATOM 886 O O . GLY A 1 114 ? -13.93 -6.844 5.508 1 98.88 114 GLY A O 1
ATOM 887 N N . ALA A 1 115 ? -15.672 -5.492 5.555 1 98.75 115 ALA A N 1
ATOM 888 C CA . ALA A 1 115 ? -16.656 -6.566 5.406 1 98.75 115 ALA A CA 1
ATOM 889 C C . ALA A 1 115 ? -16.516 -7.242 4.047 1 98.75 115 ALA A C 1
ATOM 891 O O . ALA A 1 115 ? -16.625 -8.469 3.943 1 98.75 115 ALA A O 1
ATOM 892 N N . ILE A 1 116 ? -16.297 -6.48 3.021 1 98.69 116 ILE A N 1
ATOM 893 C CA . ILE A 1 116 ? -16.125 -7.043 1.687 1 98.69 116 ILE A CA 1
ATOM 894 C C . ILE A 1 116 ? -14.906 -7.965 1.673 1 98.69 116 ILE A C 1
ATOM 896 O O . ILE A 1 116 ? -14.945 -9.055 1.088 1 98.69 116 ILE A O 1
ATOM 900 N N . PHE A 1 117 ? -13.852 -7.566 2.326 1 98.69 117 PHE A N 1
ATOM 901 C CA . PHE A 1 117 ? -12.656 -8.391 2.418 1 98.69 117 PHE A CA 1
ATOM 902 C C . PHE A 1 117 ? -12.945 -9.695 3.156 1 98.69 117 PHE A C 1
ATOM 904 O O . PHE A 1 117 ? -12.406 -10.742 2.811 1 98.69 117 PHE A O 1
ATOM 911 N N . ILE A 1 118 ? -13.766 -9.602 4.203 1 98.38 118 ILE A N 1
ATOM 912 C CA . ILE A 1 118 ? -14.117 -10.805 4.957 1 98.38 118 ILE A CA 1
ATOM 913 C C . ILE A 1 118 ? -14.867 -11.773 4.055 1 98.38 118 ILE A C 1
ATOM 915 O O . ILE A 1 118 ? -14.57 -12.977 4.039 1 98.38 118 ILE A O 1
ATOM 919 N N . VAL A 1 119 ? -15.789 -11.336 3.307 1 97.62 119 VAL A N 1
ATOM 920 C CA . VAL A 1 119 ? -16.547 -12.172 2.377 1 97.62 119 VAL A CA 1
ATOM 921 C C . VAL A 1 119 ? -15.594 -12.773 1.342 1 97.62 119 VAL A C 1
ATOM 923 O O . VAL A 1 119 ? -15.68 -13.969 1.041 1 97.62 119 VAL A O 1
ATOM 926 N N . ASP A 1 120 ? -14.719 -11.969 0.802 1 97.06 120 ASP A N 1
ATOM 927 C CA . ASP A 1 120 ? -13.758 -12.438 -0.189 1 97.06 120 ASP A CA 1
ATOM 928 C C . ASP A 1 120 ? -12.875 -13.547 0.382 1 97.06 120 ASP A C 1
ATOM 930 O O . ASP A 1 120 ? -12.57 -14.523 -0.304 1 97.06 120 ASP A O 1
ATOM 934 N N . ALA A 1 121 ? -12.484 -13.367 1.629 1 96.12 121 ALA A N 1
ATOM 935 C CA . ALA A 1 121 ? -11.656 -14.383 2.281 1 96.12 121 ALA A CA 1
ATOM 936 C C . ALA A 1 121 ? -12.398 -15.711 2.369 1 96.12 121 ALA A C 1
ATOM 938 O O . ALA A 1 121 ? -11.797 -16.781 2.18 1 96.12 121 ALA A O 1
ATOM 939 N N . PHE A 1 122 ? -13.656 -15.625 2.678 1 93.94 122 PHE A N 1
ATOM 940 C CA . PHE A 1 122 ? -14.477 -16.828 2.773 1 93.94 122 PHE A CA 1
ATOM 941 C C . PHE A 1 122 ? -14.539 -17.547 1.432 1 93.94 122 PHE A C 1
ATOM 943 O O . PHE A 1 122 ? -14.414 -18.766 1.372 1 93.94 122 PHE A O 1
ATOM 950 N N . PHE A 1 123 ? -14.68 -16.844 0.399 1 90.81 123 PHE A N 1
ATOM 951 C CA . PHE A 1 123 ? -14.758 -17.453 -0.921 1 90.81 123 PHE A CA 1
ATOM 952 C C . PHE A 1 123 ? -13.398 -18 -1.351 1 90.81 123 PHE A C 1
ATOM 954 O O . PHE A 1 123 ? -13.32 -19.031 -2.01 1 90.81 123 PHE A O 1
ATOM 961 N N . SER A 1 124 ? -12.391 -17.266 -1.079 1 89.94 124 SER A N 1
ATOM 962 C CA . SER A 1 124 ? -11.047 -17.75 -1.375 1 89.94 124 SER A CA 1
ATOM 963 C C . SER A 1 124 ? -10.75 -19.047 -0.634 1 89.94 124 SER A C 1
ATOM 965 O O . SER A 1 124 ? -10.125 -19.953 -1.187 1 89.94 124 SER A O 1
ATOM 967 N N . PHE A 1 125 ? -11.203 -19.094 0.604 1 88.56 125 PHE A N 1
ATOM 968 C CA . PHE A 1 125 ? -11 -20.281 1.429 1 88.56 125 PHE A CA 1
ATOM 969 C C . PHE A 1 125 ? -11.789 -21.469 0.88 1 88.56 125 PHE A C 1
ATOM 971 O O . PHE A 1 125 ? -11.281 -22.594 0.828 1 88.56 125 PHE A O 1
ATOM 978 N N . ARG A 1 126 ? -12.922 -21.297 0.392 1 86.38 126 ARG A N 1
ATOM 979 C CA . ARG A 1 126 ? -13.82 -22.359 -0.065 1 86.38 126 ARG A CA 1
ATOM 980 C C . ARG A 1 126 ? -13.391 -22.891 -1.425 1 86.38 126 ARG A C 1
ATOM 982 O O . ARG A 1 126 ? -13.602 -24.062 -1.728 1 86.38 126 ARG A O 1
ATOM 989 N N . SER A 1 127 ? -12.781 -22.109 -2.248 1 74.94 127 SER A N 1
ATOM 990 C CA . SER A 1 127 ? -12.328 -22.578 -3.555 1 74.94 127 SER A CA 1
ATOM 991 C C . SER A 1 127 ? -11.188 -23.578 -3.418 1 74.94 127 SER A C 1
ATOM 993 O O . SER A 1 127 ? -10.891 -24.312 -4.359 1 74.94 127 SER A O 1
ATOM 995 N N . SER A 1 128 ? -10.555 -23.703 -2.334 1 63.59 128 SER A N 1
ATOM 996 C CA . SER A 1 128 ? -9.469 -24.656 -2.094 1 63.59 128 SER A CA 1
ATOM 997 C C . SER A 1 128 ? -10.008 -26.016 -1.679 1 63.59 128 SER A C 1
ATOM 999 O O . SER A 1 128 ? -9.266 -27 -1.658 1 63.59 128 SER A O 1
ATOM 1001 N N . GLN A 1 129 ? -11.195 -26 -1.245 1 52.41 129 GLN A N 1
ATOM 1002 C CA . GLN A 1 129 ? -11.781 -27.297 -0.874 1 52.41 129 GLN A CA 1
ATOM 1003 C C . GLN A 1 129 ? -12.438 -27.969 -2.076 1 52.41 129 GLN A C 1
ATOM 1005 O O . GLN A 1 129 ? -12.906 -27.297 -2.994 1 52.41 129 GLN A O 1
ATOM 1010 N N . MET B 1 1 ? 13.57 -24.672 1.696 1 44.94 1 MET B N 1
ATOM 1011 C CA . MET B 1 1 ? 13.469 -24.047 0.38 1 44.94 1 MET B CA 1
ATOM 1012 C C . MET B 1 1 ? 14.758 -23.312 0.029 1 44.94 1 MET B C 1
ATOM 1014 O O . MET B 1 1 ? 15.398 -22.719 0.9 1 44.94 1 MET B O 1
ATOM 1018 N N . ALA B 1 2 ? 15.453 -23.562 -1.008 1 51.84 2 ALA B N 1
ATOM 1019 C CA . ALA B 1 2 ? 16.812 -23.094 -1.293 1 51.84 2 ALA B CA 1
ATOM 1020 C C . ALA B 1 2 ? 16.859 -21.578 -1.38 1 51.84 2 ALA B C 1
ATOM 1022 O O . ALA B 1 2 ? 16.016 -20.953 -2.031 1 51.84 2 ALA B O 1
ATOM 1023 N N . PHE B 1 3 ? 17.266 -20.984 -0.338 1 65.81 3 PHE B N 1
ATOM 1024 C CA . PHE B 1 3 ? 17.656 -19.578 -0.366 1 65.81 3 PHE B CA 1
ATOM 1025 C C . PHE B 1 3 ? 18.359 -19.234 -1.678 1 65.81 3 PHE B C 1
ATOM 1027 O O . PHE B 1 3 ? 19.453 -19.719 -1.948 1 65.81 3 PHE B O 1
ATOM 1034 N N . ASN B 1 4 ? 17.5 -18.859 -2.619 1 83.81 4 ASN B N 1
ATOM 1035 C CA . ASN B 1 4 ? 18.047 -18.422 -3.9 1 83.81 4 ASN B CA 1
ATOM 1036 C C . ASN B 1 4 ? 18.031 -16.891 -4.023 1 83.81 4 ASN B C 1
ATOM 1038 O O . ASN B 1 4 ? 17.578 -16.203 -3.119 1 83.81 4 ASN B O 1
ATOM 1042 N N . LEU B 1 5 ? 18.75 -16.391 -4.961 1 86.06 5 LEU B N 1
ATOM 1043 C CA . LEU B 1 5 ? 18.938 -14.961 -5.188 1 86.06 5 LEU B CA 1
ATOM 1044 C C . LEU B 1 5 ? 17.578 -14.25 -5.254 1 86.06 5 LEU B C 1
ATOM 1046 O O . LEU B 1 5 ? 17.453 -13.117 -4.785 1 86.06 5 LEU B O 1
ATOM 1050 N N . ALA B 1 6 ? 16.641 -14.867 -5.727 1 85.38 6 ALA B N 1
ATOM 1051 C CA . ALA B 1 6 ? 15.305 -14.281 -5.82 1 85.38 6 ALA B CA 1
ATOM 1052 C C . ALA B 1 6 ? 14.719 -14.023 -4.434 1 85.38 6 ALA B C 1
ATOM 1054 O O . ALA B 1 6 ? 14.156 -12.953 -4.184 1 85.38 6 ALA B O 1
ATOM 1055 N N . THR B 1 7 ? 14.859 -14.984 -3.646 1 91.19 7 THR B N 1
ATOM 1056 C CA . THR B 1 7 ? 14.367 -14.844 -2.279 1 91.19 7 THR B CA 1
ATOM 1057 C C . THR B 1 7 ? 15.141 -13.758 -1.537 1 91.19 7 THR B C 1
ATOM 1059 O O . THR B 1 7 ? 14.555 -12.977 -0.783 1 91.19 7 THR B O 1
ATOM 1062 N N . LEU B 1 8 ? 16.391 -13.719 -1.779 1 93.44 8 LEU B N 1
ATOM 1063 C CA . LEU B 1 8 ? 17.234 -12.711 -1.143 1 93.44 8 LEU B CA 1
ATOM 1064 C C . LEU B 1 8 ? 16.812 -11.305 -1.569 1 93.44 8 LEU B C 1
ATOM 1066 O O . LEU B 1 8 ? 16.812 -10.383 -0.753 1 93.44 8 LEU B O 1
ATOM 1070 N N . LEU B 1 9 ? 16.516 -11.141 -2.783 1 95.75 9 LEU B N 1
ATOM 1071 C CA . LEU B 1 9 ? 16.078 -9.852 -3.291 1 95.75 9 LEU B CA 1
ATOM 1072 C C . LEU B 1 9 ? 14.758 -9.438 -2.639 1 95.75 9 LEU B C 1
ATOM 1074 O O . LEU B 1 9 ? 14.578 -8.266 -2.273 1 95.75 9 LEU B O 1
ATOM 1078 N N . LYS B 1 10 ? 13.906 -10.352 -2.471 1 96.75 10 LYS B N 1
ATOM 1079 C CA . LYS B 1 10 ? 12.617 -10.039 -1.86 1 96.75 10 LYS B CA 1
ATOM 1080 C C . LYS B 1 10 ? 12.781 -9.648 -0.393 1 96.75 10 LYS B C 1
ATOM 1082 O O . LYS B 1 10 ? 12.094 -8.75 0.099 1 96.75 10 LYS B O 1
ATOM 1087 N N . ILE B 1 11 ? 13.664 -10.289 0.278 1 97.62 11 ILE B N 1
ATOM 1088 C CA . ILE B 1 11 ? 13.945 -9.961 1.672 1 97.62 11 ILE B CA 1
ATOM 1089 C C . ILE B 1 11 ? 14.594 -8.586 1.757 1 97.62 11 ILE B C 1
ATOM 1091 O O . ILE B 1 11 ? 14.227 -7.766 2.605 1 97.62 11 ILE B O 1
ATOM 1095 N N . ALA B 1 12 ? 15.547 -8.352 0.91 1 98.06 12 ALA B N 1
ATOM 1096 C CA . ALA B 1 12 ? 16.219 -7.055 0.877 1 98.06 12 ALA B CA 1
ATOM 1097 C C . ALA B 1 12 ? 15.211 -5.934 0.625 1 98.06 12 ALA B C 1
ATOM 1099 O O . ALA B 1 12 ? 15.281 -4.875 1.259 1 98.06 12 ALA B O 1
ATOM 1100 N N . GLU B 1 13 ? 14.305 -6.176 -0.292 1 98.88 13 GLU B N 1
ATOM 1101 C CA . GLU B 1 13 ? 13.266 -5.195 -0.594 1 98.88 13 GLU B CA 1
ATOM 1102 C C . GLU B 1 13 ? 12.414 -4.898 0.634 1 98.88 13 GLU B C 1
ATOM 1104 O O . GLU B 1 13 ? 12.102 -3.74 0.916 1 98.88 13 GLU B O 1
ATOM 1109 N N . LEU B 1 14 ? 12.047 -5.891 1.336 1 98.81 14 LEU B N 1
ATOM 1110 C CA . LEU B 1 14 ? 11.211 -5.684 2.514 1 98.81 14 LEU B CA 1
ATOM 1111 C C . LEU B 1 14 ? 11.984 -4.961 3.609 1 98.81 14 LEU B C 1
ATOM 1113 O O . LEU B 1 14 ? 11.461 -4.035 4.238 1 98.81 14 LEU B O 1
ATOM 1117 N N . VAL B 1 15 ? 13.219 -5.391 3.914 1 98.81 15 VAL B N 1
ATOM 1118 C CA . VAL B 1 15 ? 14.031 -4.758 4.945 1 98.81 15 VAL B CA 1
ATOM 1119 C C . VAL B 1 15 ? 14.203 -3.275 4.629 1 98.81 15 VAL B C 1
ATOM 1121 O O . VAL B 1 15 ? 14.031 -2.422 5.5 1 98.81 15 VAL B O 1
ATOM 1124 N N . MET B 1 16 ? 14.555 -2.955 3.373 1 98.94 16 MET B N 1
ATOM 1125 C CA . MET B 1 16 ? 14.727 -1.566 2.957 1 98.94 16 MET B CA 1
ATOM 1126 C C . MET B 1 16 ? 13.43 -0.785 3.111 1 98.94 16 MET B C 1
ATOM 1128 O O . MET B 1 16 ? 13.438 0.364 3.555 1 98.94 16 MET B O 1
ATOM 1132 N N . ALA B 1 17 ? 12.289 -1.388 2.715 1 98.94 17 ALA B N 1
ATOM 1133 C CA . ALA B 1 17 ? 10.992 -0.726 2.848 1 98.94 17 ALA B CA 1
ATOM 1134 C C . ALA B 1 17 ? 10.695 -0.389 4.305 1 98.94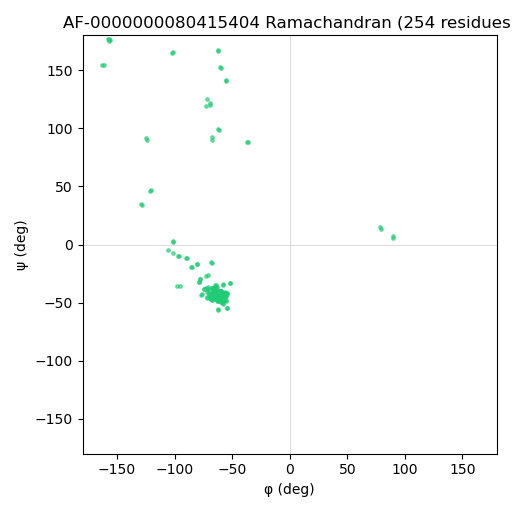 17 ALA B C 1
ATOM 1136 O O . ALA B 1 17 ? 10.172 0.685 4.605 1 98.94 17 ALA B O 1
ATOM 1137 N N . ILE B 1 18 ? 10.992 -1.267 5.238 1 98.88 18 ILE B N 1
ATOM 1138 C CA . ILE B 1 18 ? 10.766 -1.041 6.66 1 98.88 18 ILE B CA 1
ATOM 1139 C C . ILE B 1 18 ? 11.617 0.138 7.137 1 98.88 18 ILE B C 1
ATOM 1141 O O . ILE B 1 18 ? 11.125 1.015 7.852 1 98.88 18 ILE B O 1
ATOM 1145 N N . ILE B 1 19 ? 12.844 0.167 6.742 1 98.94 19 ILE B N 1
ATOM 1146 C CA . ILE B 1 19 ? 13.766 1.23 7.137 1 98.94 19 ILE B CA 1
ATOM 1147 C C . ILE B 1 19 ? 13.266 2.568 6.598 1 98.94 19 ILE B C 1
ATOM 1149 O O . ILE B 1 19 ? 13.188 3.555 7.336 1 98.94 19 ILE B O 1
ATOM 1153 N N . ILE B 1 20 ? 12.93 2.588 5.328 1 98.94 20 ILE B N 1
ATOM 1154 C CA . ILE B 1 20 ? 12.477 3.818 4.688 1 98.94 20 ILE B CA 1
ATOM 1155 C C . ILE B 1 20 ? 11.18 4.297 5.348 1 98.94 20 ILE B C 1
ATOM 1157 O O . ILE B 1 20 ? 11 5.492 5.574 1 98.94 20 ILE B O 1
ATOM 1161 N N . TYR B 1 21 ? 10.281 3.395 5.652 1 98.81 21 TYR B N 1
ATOM 1162 C CA . TYR B 1 21 ? 9.016 3.758 6.281 1 98.81 21 TYR B CA 1
ATOM 1163 C C . TYR B 1 21 ? 9.242 4.344 7.672 1 98.81 21 TYR B C 1
ATOM 1165 O O . TYR B 1 21 ? 8.578 5.301 8.07 1 98.81 21 TYR B O 1
ATOM 1173 N N . TRP B 1 22 ? 10.195 3.76 8.406 1 98.62 22 TRP B N 1
ATOM 1174 C CA . TRP B 1 22 ? 10.562 4.285 9.719 1 98.62 22 TRP B CA 1
ATOM 1175 C C . TRP B 1 22 ? 11.125 5.699 9.602 1 98.62 22 TRP B C 1
ATOM 1177 O O . TRP B 1 22 ? 10.766 6.582 10.383 1 98.62 22 TRP B O 1
ATOM 1187 N N . MET B 1 23 ? 11.984 5.953 8.688 1 98.69 23 MET B N 1
ATOM 1188 C CA . MET B 1 23 ? 12.547 7.285 8.461 1 98.69 23 MET B CA 1
ATOM 1189 C C . MET B 1 23 ? 11.461 8.266 8.031 1 98.69 23 MET B C 1
ATOM 1191 O O . MET B 1 23 ? 11.508 9.445 8.383 1 98.69 23 MET B O 1
ATOM 1195 N N . HIS B 1 24 ? 10.531 7.734 7.254 1 98.44 24 HIS B N 1
ATOM 1196 C CA . HIS B 1 24 ? 9.422 8.57 6.812 1 98.44 24 HIS B CA 1
ATOM 1197 C C . HIS B 1 24 ? 8.562 9.008 7.992 1 98.44 24 HIS B C 1
ATOM 1199 O O . HIS B 1 24 ? 8.109 10.156 8.047 1 98.44 24 HIS B O 1
ATOM 1205 N N . TYR B 1 25 ? 8.367 8.125 8.875 1 98.12 25 TYR B N 1
ATOM 1206 C CA . TYR B 1 25 ? 7.621 8.453 10.086 1 98.12 25 TYR B CA 1
ATOM 1207 C C . TYR B 1 25 ? 8.289 9.602 10.844 1 98.12 25 TYR B C 1
ATOM 1209 O O . TYR B 1 25 ? 7.605 10.469 11.391 1 98.12 25 TYR B O 1
ATOM 1217 N N . ASN B 1 26 ? 9.594 9.703 10.828 1 97.81 26 ASN B N 1
ATOM 1218 C CA . ASN B 1 26 ? 10.352 10.68 11.602 1 97.81 26 ASN B CA 1
ATOM 1219 C C . ASN B 1 26 ? 10.555 11.969 10.812 1 97.81 26 ASN B C 1
ATOM 1221 O O . ASN B 1 26 ? 11.023 12.969 11.367 1 97.81 26 ASN B O 1
ATOM 1225 N N . THR B 1 27 ? 10.258 11.922 9.555 1 97.69 27 THR B N 1
ATOM 1226 C CA . THR B 1 27 ? 10.461 13.102 8.719 1 97.69 27 THR B CA 1
ATOM 1227 C C . THR B 1 27 ? 9.188 13.438 7.941 1 97.69 27 THR B C 1
ATOM 1229 O O . THR B 1 27 ? 9.258 13.898 6.801 1 97.69 27 THR B O 1
ATOM 1232 N N . TYR B 1 28 ? 8.156 13.18 8.57 1 96.12 28 TYR B N 1
ATOM 1233 C CA . TYR B 1 28 ? 6.879 13.242 7.871 1 96.12 28 TYR B CA 1
ATOM 1234 C C . TYR B 1 28 ? 6.547 14.672 7.473 1 96.12 28 TYR B C 1
ATOM 1236 O O . TYR B 1 28 ? 5.902 15.398 8.227 1 96.12 28 TYR B O 1
ATOM 1244 N N . GLU B 1 29 ? 6.926 15.031 6.277 1 94.94 29 GLU B N 1
ATOM 1245 C CA . GLU B 1 29 ? 6.664 16.328 5.66 1 94.94 29 GLU B CA 1
ATOM 1246 C C . GLU B 1 29 ? 6.867 16.266 4.148 1 94.94 29 GLU B C 1
ATOM 1248 O O . GLU B 1 29 ? 7.609 15.422 3.648 1 94.94 29 GLU B O 1
ATOM 1253 N N . ALA B 1 30 ? 6.168 17.188 3.449 1 95.44 30 ALA B N 1
ATOM 1254 C CA . ALA B 1 30 ? 6.316 17.328 2.004 1 95.44 30 ALA B CA 1
ATOM 1255 C C . ALA B 1 30 ? 5.895 18.734 1.553 1 95.44 30 ALA B C 1
ATOM 1257 O O . ALA B 1 30 ? 5.406 19.531 2.355 1 95.44 30 ALA B O 1
ATOM 1258 N N . ASP B 1 31 ? 6.117 18.969 0.228 1 94.75 31 ASP B N 1
ATOM 1259 C CA . ASP B 1 31 ? 5.906 20.297 -0.318 1 94.75 31 ASP B CA 1
ATOM 1260 C C . ASP B 1 31 ? 4.418 20.641 -0.402 1 94.75 31 ASP B C 1
ATOM 1262 O O . ASP B 1 31 ? 4.027 21.797 -0.262 1 94.75 31 ASP B O 1
ATOM 1266 N N . ASN B 1 32 ? 3.627 19.672 -0.754 1 96.69 32 ASN B N 1
ATOM 1267 C CA . ASN B 1 32 ? 2.182 19.828 -0.889 1 96.69 32 ASN B CA 1
ATOM 1268 C C . ASN B 1 32 ? 1.456 18.484 -0.756 1 96.69 32 ASN B C 1
ATOM 1270 O O . ASN B 1 32 ? 2.092 17.453 -0.591 1 96.69 32 ASN B O 1
ATOM 1274 N N . TYR B 1 33 ? 0.159 18.469 -0.794 1 95.62 33 TYR B N 1
ATOM 1275 C CA . TYR B 1 33 ? -0.659 17.297 -0.545 1 95.62 33 TYR B CA 1
ATOM 1276 C C . TYR B 1 33 ? -0.429 16.234 -1.617 1 95.62 33 TYR B C 1
ATOM 1278 O O . TYR B 1 33 ? -0.464 15.031 -1.331 1 95.62 33 TYR B O 1
ATOM 1286 N N . VAL B 1 34 ? -0.265 16.641 -2.832 1 97.62 34 VAL B N 1
ATOM 1287 C CA . VAL B 1 34 ? -0.016 15.688 -3.914 1 97.62 34 VAL B CA 1
ATOM 1288 C C . VAL B 1 34 ? 1.276 14.922 -3.643 1 97.62 34 VAL B C 1
ATOM 1290 O O . VAL B 1 34 ? 1.314 13.695 -3.762 1 97.62 34 VAL B O 1
ATOM 1293 N N . HIS B 1 35 ? 2.322 15.625 -3.189 1 98.12 35 HIS B N 1
ATOM 1294 C CA . HIS B 1 35 ? 3.586 14.984 -2.836 1 98.12 35 HIS B CA 1
ATOM 1295 C C . HIS B 1 35 ? 3.416 14.055 -1.642 1 98.12 35 HIS B C 1
ATOM 1297 O O . HIS B 1 35 ? 3.938 12.938 -1.641 1 98.12 35 HIS B O 1
ATOM 1303 N N . VAL B 1 36 ? 2.688 14.477 -0.603 1 97.62 36 VAL B N 1
ATOM 1304 C CA . VAL B 1 36 ? 2.424 13.656 0.572 1 97.62 36 VAL B CA 1
ATOM 1305 C C . VAL B 1 36 ? 1.77 12.344 0.146 1 97.62 36 VAL B C 1
ATOM 1307 O O . VAL B 1 36 ? 2.207 11.266 0.552 1 97.62 36 VAL B O 1
ATOM 1310 N N . PHE B 1 37 ? 0.811 12.422 -0.733 1 98.5 37 PHE B N 1
ATOM 1311 C CA . PHE B 1 37 ? 0.022 11.258 -1.104 1 98.5 37 PHE B CA 1
ATOM 1312 C C . PHE B 1 37 ? 0.828 10.32 -1.997 1 98.5 37 PHE B C 1
ATOM 1314 O O . PHE B 1 37 ? 0.741 9.094 -1.863 1 98.5 37 PHE B O 1
ATOM 1321 N N . VAL B 1 38 ? 1.592 10.891 -2.869 1 98.62 38 VAL B N 1
ATOM 1322 C CA . VAL B 1 38 ? 2.426 10.055 -3.729 1 98.62 38 VAL B CA 1
ATOM 1323 C C . VAL B 1 38 ? 3.473 9.328 -2.883 1 98.62 38 VAL B C 1
ATOM 1325 O O . VAL B 1 38 ? 3.645 8.117 -3.008 1 98.62 38 VAL B O 1
ATOM 1328 N N . ILE B 1 39 ? 4.102 10.023 -1.999 1 98.81 39 ILE B N 1
ATOM 1329 C CA . ILE B 1 39 ? 5.184 9.477 -1.187 1 98.81 39 ILE B CA 1
ATOM 1330 C C . ILE B 1 39 ? 4.625 8.453 -0.199 1 98.81 39 ILE B C 1
ATOM 1332 O O . ILE B 1 39 ? 5.16 7.352 -0.072 1 98.81 39 ILE B O 1
ATOM 1336 N N . MET B 1 40 ? 3.553 8.781 0.448 1 98.19 40 MET B N 1
ATOM 1337 C CA . MET B 1 40 ? 2.959 7.859 1.414 1 98.19 40 MET B CA 1
ATOM 1338 C C . MET B 1 40 ? 2.406 6.621 0.717 1 98.19 40 MET B C 1
ATOM 1340 O O . MET B 1 40 ? 2.512 5.512 1.238 1 98.19 40 MET B O 1
ATOM 1344 N N . THR B 1 41 ? 1.79 6.824 -0.342 1 98.62 41 THR B N 1
ATOM 1345 C CA . THR B 1 41 ? 1.293 5.688 -1.106 1 98.62 41 THR B CA 1
ATOM 1346 C C . THR B 1 41 ? 2.438 4.758 -1.501 1 98.62 41 THR B C 1
ATOM 1348 O O . THR B 1 41 ? 2.314 3.535 -1.4 1 98.62 41 THR B O 1
ATOM 1351 N N . THR B 1 42 ? 3.486 5.293 -1.943 1 98.88 42 THR B N 1
ATOM 1352 C CA . THR B 1 42 ? 4.652 4.508 -2.334 1 98.88 42 THR B CA 1
ATOM 1353 C C . THR B 1 42 ? 5.215 3.746 -1.138 1 98.88 42 THR B C 1
ATOM 1355 O O . THR B 1 42 ? 5.293 2.516 -1.16 1 98.88 42 THR B O 1
ATOM 1358 N N . PHE B 1 43 ? 5.543 4.465 -0.068 1 98.88 43 PHE B N 1
ATOM 1359 C CA . PHE B 1 43 ? 6.27 3.883 1.055 1 98.88 43 PHE B CA 1
ATOM 1360 C C . PHE B 1 43 ? 5.371 2.947 1.854 1 98.88 43 PHE B C 1
ATOM 1362 O O . PHE B 1 43 ? 5.793 1.854 2.24 1 98.88 43 PHE B O 1
ATOM 1369 N N . ALA B 1 44 ? 4.188 3.361 2.119 1 97.94 44 ALA B N 1
ATOM 1370 C CA . ALA B 1 44 ? 3.264 2.537 2.896 1 97.94 44 ALA B CA 1
ATOM 1371 C C . ALA B 1 44 ? 2.67 1.423 2.039 1 97.94 44 ALA B C 1
ATOM 1373 O O . ALA B 1 44 ? 2.527 0.287 2.5 1 97.94 44 ALA B O 1
ATOM 1374 N N . GLY B 1 45 ? 2.293 1.807 0.812 1 98.06 45 GLY B N 1
ATOM 1375 C CA . GLY B 1 45 ? 1.727 0.815 -0.088 1 98.06 45 GLY B CA 1
ATOM 1376 C C . GLY B 1 45 ? 2.645 -0.369 -0.326 1 98.06 45 GLY B C 1
ATOM 1377 O O . GLY B 1 45 ? 2.23 -1.521 -0.182 1 98.06 45 GLY B O 1
ATOM 1378 N N . PHE B 1 46 ? 3.836 -0.138 -0.609 1 98.69 46 PHE B N 1
ATOM 1379 C CA . PHE B 1 46 ? 4.75 -1.218 -0.964 1 98.69 46 PHE B CA 1
ATOM 1380 C C . PHE B 1 46 ? 5.262 -1.928 0.285 1 98.69 46 PHE B C 1
ATOM 1382 O O . PHE B 1 46 ? 5.785 -3.039 0.203 1 98.69 46 PHE B O 1
ATOM 1389 N N . LEU B 1 47 ? 5.117 -1.297 1.438 1 98.62 47 LEU B N 1
ATOM 1390 C CA . LEU B 1 47 ? 5.375 -2.066 2.65 1 98.62 47 LEU B CA 1
ATOM 1391 C C . LEU B 1 47 ? 4.457 -3.279 2.73 1 98.62 47 LEU B C 1
ATOM 1393 O O . LEU B 1 47 ? 4.914 -4.398 2.977 1 98.62 47 LEU B O 1
ATOM 1397 N N . ILE B 1 48 ? 3.18 -3.104 2.457 1 98.56 48 ILE B N 1
ATOM 1398 C CA . ILE B 1 48 ? 2.199 -4.184 2.518 1 98.56 48 ILE B CA 1
ATOM 1399 C C . ILE B 1 48 ? 2.469 -5.184 1.397 1 98.56 48 ILE B C 1
ATOM 1401 O O . ILE B 1 48 ? 2.463 -6.398 1.627 1 98.56 48 ILE B O 1
ATOM 1405 N N . VAL B 1 49 ? 2.73 -4.688 0.21 1 98.44 49 VAL B N 1
ATOM 1406 C CA . VAL B 1 49 ? 2.99 -5.543 -0.944 1 98.44 49 VAL B CA 1
ATOM 1407 C C . VAL B 1 49 ? 4.195 -6.441 -0.663 1 98.44 49 VAL B C 1
ATOM 1409 O O . VAL B 1 49 ? 4.16 -7.641 -0.94 1 98.44 49 VAL B O 1
ATOM 1412 N N . LEU B 1 50 ? 5.215 -5.918 -0.072 1 98.62 50 LEU B N 1
ATOM 1413 C CA . LEU B 1 50 ? 6.461 -6.652 0.097 1 98.62 50 LEU B CA 1
ATOM 1414 C C . LEU B 1 50 ? 6.359 -7.637 1.256 1 98.62 50 LEU B C 1
ATOM 1416 O O . LEU B 1 50 ? 6.965 -8.711 1.219 1 98.62 50 LEU B O 1
ATOM 1420 N N . ILE B 1 51 ? 5.574 -7.309 2.309 1 98.12 51 ILE B N 1
ATOM 1421 C CA . ILE B 1 51 ? 5.281 -8.305 3.336 1 98.12 51 ILE B CA 1
ATOM 1422 C C . ILE B 1 51 ? 4.605 -9.516 2.701 1 98.12 51 ILE B C 1
ATOM 1424 O O . ILE B 1 51 ? 4.996 -10.656 2.965 1 98.12 51 ILE B O 1
ATOM 1428 N N . GLY B 1 52 ? 3.627 -9.273 1.835 1 96.69 52 GLY B N 1
ATOM 1429 C CA . GLY B 1 52 ? 2.975 -10.359 1.127 1 96.69 52 GLY B CA 1
ATOM 1430 C C . GLY B 1 52 ? 3.922 -11.148 0.242 1 96.69 52 GLY B C 1
ATOM 1431 O O . GLY B 1 52 ? 3.818 -12.375 0.148 1 96.69 52 GLY B O 1
ATOM 1432 N N . ASN B 1 53 ? 4.797 -10.438 -0.42 1 96.75 53 ASN B N 1
ATOM 1433 C CA . ASN B 1 53 ? 5.75 -11.102 -1.304 1 96.75 53 ASN B CA 1
ATOM 1434 C C . ASN B 1 53 ? 6.664 -12.047 -0.532 1 96.75 53 ASN B C 1
ATOM 1436 O O . ASN B 1 53 ? 6.902 -13.18 -0.96 1 96.75 53 ASN B O 1
ATOM 144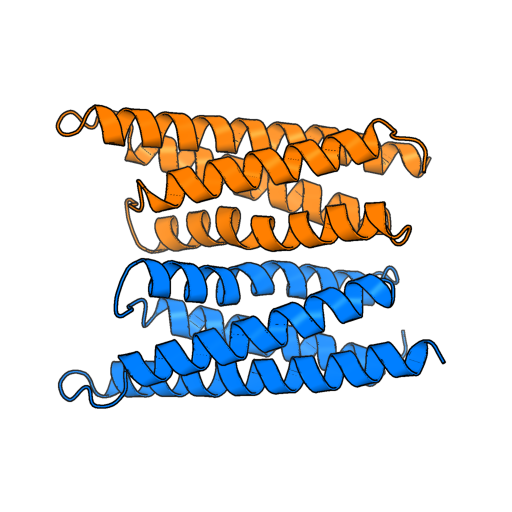0 N N . VAL B 1 54 ? 7.223 -11.602 0.544 1 96.31 54 VAL B N 1
ATOM 1441 C CA . VAL B 1 54 ? 8.109 -12.438 1.349 1 96.31 54 VAL B CA 1
ATOM 1442 C C . VAL B 1 54 ? 7.324 -13.609 1.937 1 96.31 54 VAL B C 1
ATOM 1444 O O . VAL B 1 54 ? 7.797 -14.75 1.929 1 96.31 54 VAL B O 1
ATOM 1447 N N . LEU B 1 55 ? 6.125 -13.359 2.406 1 94.56 55 LEU B N 1
ATOM 1448 C CA . LEU B 1 55 ? 5.277 -14.43 2.92 1 94.56 55 LEU B CA 1
ATOM 1449 C C . LEU B 1 55 ? 5.004 -15.469 1.841 1 94.56 55 LEU B C 1
ATOM 1451 O O . LEU B 1 55 ? 5.02 -16.672 2.115 1 94.56 55 LEU B O 1
ATOM 1455 N N . GLY B 1 56 ? 4.703 -14.992 0.649 1 93.44 56 GLY B N 1
ATOM 1456 C CA . GLY B 1 56 ? 4.5 -15.906 -0.463 1 93.44 56 GLY B CA 1
ATOM 1457 C C . GLY B 1 56 ? 5.691 -16.812 -0.716 1 93.44 56 GLY B C 1
ATOM 1458 O O . GLY B 1 56 ? 5.527 -18.016 -0.917 1 93.44 56 GLY B O 1
ATOM 1459 N N . HIS B 1 57 ? 6.832 -16.297 -0.639 1 92.44 57 HIS B N 1
ATOM 1460 C CA . HIS B 1 57 ? 8.047 -17.094 -0.857 1 92.44 57 HIS B CA 1
ATOM 1461 C C . HIS B 1 57 ? 8.281 -18.062 0.289 1 92.44 57 HIS B C 1
ATOM 1463 O O . HIS B 1 57 ? 8.688 -19.203 0.061 1 92.44 57 HIS B O 1
ATOM 1469 N N . LEU B 1 58 ? 7.98 -17.641 1.438 1 90.44 58 LEU B N 1
ATOM 1470 C CA . LEU B 1 58 ? 8.219 -18.469 2.617 1 90.44 58 LEU B CA 1
ATOM 1471 C C . LEU B 1 58 ? 7.227 -19.625 2.682 1 90.44 58 LEU B C 1
ATOM 1473 O O . LEU B 1 58 ? 7.531 -20.672 3.238 1 90.44 58 LEU B O 1
ATOM 1477 N N . THR B 1 59 ? 6.047 -19.422 2.082 1 91.81 59 THR B N 1
ATOM 1478 C CA . THR B 1 59 ? 5.012 -20.453 2.178 1 91.81 59 THR B CA 1
ATOM 1479 C C . THR B 1 59 ? 4.945 -21.281 0.896 1 91.81 59 THR B C 1
ATOM 1481 O O . THR B 1 59 ? 4.117 -22.188 0.776 1 91.81 59 THR B O 1
ATOM 1484 N N . GLY B 1 60 ? 5.816 -21.016 -0.062 1 91.25 60 GLY B N 1
ATOM 1485 C CA . GLY B 1 60 ? 5.863 -21.781 -1.306 1 91.25 60 GLY B CA 1
ATOM 1486 C C . GLY B 1 60 ? 4.789 -21.359 -2.295 1 91.25 60 GLY B C 1
ATOM 1487 O O . GLY B 1 60 ? 4.449 -22.125 -3.203 1 91.25 60 GLY B O 1
ATOM 1488 N N . HIS B 1 61 ? 4.148 -20.234 -2.078 1 93.81 61 HIS B N 1
ATOM 1489 C CA . HIS B 1 61 ? 3.08 -19.719 -2.934 1 93.81 61 HIS B CA 1
ATOM 1490 C C . HIS B 1 61 ? 3.434 -18.344 -3.498 1 93.81 61 HIS B C 1
ATOM 1492 O O . HIS B 1 61 ? 2.607 -17.438 -3.48 1 93.81 61 HIS B O 1
ATOM 1498 N N . ALA B 1 62 ? 4.672 -18.281 -3.994 1 92.31 62 ALA B N 1
ATOM 1499 C CA . ALA B 1 62 ? 5.172 -17.031 -4.543 1 92.31 62 ALA B CA 1
ATOM 1500 C C . ALA B 1 62 ? 4.316 -16.562 -5.723 1 92.31 62 ALA B C 1
ATOM 1502 O O . ALA B 1 62 ? 3.66 -17.375 -6.375 1 92.31 62 ALA B O 1
ATOM 1503 N N . ASN B 1 63 ? 4.336 -15.234 -5.871 1 92.5 63 ASN B N 1
ATOM 1504 C CA . ASN B 1 63 ? 3.637 -14.633 -7.004 1 92.5 63 ASN B CA 1
ATOM 1505 C C . ASN B 1 63 ? 4.102 -15.227 -8.328 1 92.5 63 ASN B C 1
ATOM 1507 O O . ASN B 1 63 ? 5.277 -15.562 -8.484 1 92.5 63 ASN B O 1
ATOM 1511 N N . ASN B 1 64 ? 3.146 -15.391 -9.18 1 92.38 64 ASN B N 1
ATOM 1512 C CA . ASN B 1 64 ? 3.566 -15.719 -10.539 1 92.38 64 ASN B CA 1
ATOM 1513 C C . ASN B 1 64 ? 4.395 -14.602 -11.164 1 92.38 64 ASN B C 1
ATOM 1515 O O . ASN B 1 64 ? 4.41 -13.477 -10.656 1 92.38 64 ASN B O 1
ATOM 1519 N N . ARG B 1 65 ? 5.004 -14.914 -12.211 1 92.94 65 ARG B N 1
ATOM 1520 C CA . ARG B 1 65 ? 5.957 -14.016 -12.859 1 92.94 65 ARG B CA 1
ATOM 1521 C C . ARG B 1 65 ? 5.281 -12.719 -13.297 1 92.94 65 ARG B C 1
ATOM 1523 O O . ARG B 1 65 ? 5.855 -11.641 -13.156 1 92.94 65 ARG B O 1
ATOM 1530 N N . THR B 1 66 ? 4.164 -12.766 -13.875 1 93.19 66 THR B N 1
ATOM 1531 C CA . THR B 1 66 ? 3.447 -11.602 -14.383 1 93.19 66 THR B CA 1
ATOM 1532 C C . THR B 1 66 ? 3.182 -10.602 -13.258 1 93.19 66 THR B C 1
ATOM 1534 O O . THR B 1 66 ? 3.465 -9.406 -13.398 1 93.19 66 THR B O 1
ATOM 1537 N N . MET B 1 67 ? 2.672 -11.109 -12.156 1 95.06 67 MET B N 1
ATOM 1538 C CA . MET B 1 67 ? 2.395 -10.258 -11.008 1 95.06 67 MET B CA 1
ATOM 1539 C C . MET B 1 67 ? 3.688 -9.719 -10.398 1 95.06 67 MET B C 1
ATOM 1541 O O . MET B 1 67 ? 3.742 -8.57 -9.969 1 95.06 67 MET B O 1
ATOM 1545 N N . ASP B 1 68 ? 4.633 -10.555 -10.367 1 96.19 68 ASP B N 1
ATOM 1546 C CA . ASP B 1 68 ? 5.922 -10.133 -9.828 1 96.19 68 ASP B CA 1
ATOM 1547 C C . ASP B 1 68 ? 6.508 -8.984 -10.648 1 96.19 68 ASP B C 1
ATOM 1549 O O . ASP B 1 68 ? 6.977 -7.992 -10.086 1 96.19 68 ASP B O 1
ATOM 1553 N N . ILE B 1 69 ? 6.512 -9.109 -11.93 1 96.25 69 ILE B N 1
ATOM 1554 C CA . ILE B 1 69 ? 7.027 -8.062 -12.805 1 96.25 69 ILE B CA 1
ATOM 1555 C C . ILE B 1 69 ? 6.188 -6.797 -12.648 1 96.25 69 ILE B C 1
ATOM 1557 O O . ILE B 1 69 ? 6.727 -5.691 -12.578 1 96.25 69 ILE B O 1
ATOM 1561 N N . PHE B 1 70 ? 4.898 -6.926 -12.586 1 96.5 70 PHE B N 1
ATOM 1562 C CA . PHE B 1 70 ? 4.027 -5.777 -12.375 1 96.5 70 PHE B CA 1
ATOM 1563 C C . PHE B 1 70 ? 4.438 -5.008 -11.125 1 96.5 70 PHE B C 1
ATOM 1565 O O . PHE B 1 70 ? 4.648 -3.795 -11.18 1 96.5 70 PHE B O 1
ATOM 1572 N N . TYR B 1 71 ? 4.539 -5.629 -9.969 1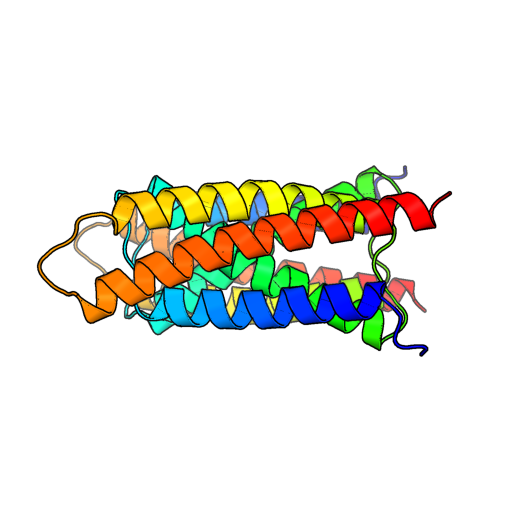 98.06 71 TYR B N 1
ATOM 1573 C CA . TYR B 1 71 ? 4.859 -4.953 -8.719 1 98.06 71 TYR B CA 1
ATOM 1574 C C . TYR B 1 71 ? 6.262 -4.363 -8.758 1 98.06 71 TYR B C 1
ATOM 1576 O O . TYR B 1 71 ? 6.508 -3.285 -8.211 1 98.06 71 TYR B O 1
ATOM 1584 N N . CYS B 1 72 ? 7.164 -5.039 -9.375 1 98.56 72 CYS B N 1
ATOM 1585 C CA . CYS B 1 72 ? 8.531 -4.535 -9.445 1 98.56 72 CYS B CA 1
ATOM 1586 C C . CYS B 1 72 ? 8.602 -3.271 -10.289 1 98.56 72 CYS B C 1
ATOM 1588 O O . CYS B 1 72 ? 9.266 -2.303 -9.906 1 98.56 72 CYS B O 1
ATOM 1590 N N . VAL B 1 73 ? 7.957 -3.262 -11.414 1 98.25 73 VAL B N 1
ATOM 1591 C CA . VAL B 1 73 ? 7.988 -2.109 -12.312 1 98.25 73 VAL B CA 1
ATOM 1592 C C . VAL B 1 73 ? 7.27 -0.929 -11.664 1 98.25 73 VAL B C 1
ATOM 1594 O O . VAL B 1 73 ? 7.789 0.189 -11.641 1 98.25 73 VAL B O 1
ATOM 1597 N N . ALA B 1 74 ? 6.047 -1.171 -11.109 1 98.56 74 ALA B N 1
ATOM 1598 C CA . ALA B 1 74 ? 5.316 -0.128 -10.391 1 98.56 74 ALA B CA 1
ATOM 1599 C C . ALA B 1 74 ? 6.125 0.397 -9.211 1 98.56 74 ALA B C 1
ATOM 1601 O O . ALA B 1 74 ? 6.207 1.608 -8.992 1 98.56 74 ALA B O 1
ATOM 1602 N N . GLY B 1 75 ? 6.742 -0.513 -8.422 1 98.75 75 GLY B N 1
ATOM 1603 C CA . GLY B 1 75 ? 7.574 -0.128 -7.293 1 98.75 75 GLY B CA 1
ATOM 1604 C C . GLY B 1 75 ? 8.773 0.708 -7.695 1 98.75 75 GLY B C 1
ATOM 1605 O O . GLY B 1 75 ? 9.062 1.73 -7.07 1 98.75 75 GLY B O 1
ATOM 1606 N N . ALA B 1 76 ? 9.469 0.294 -8.719 1 98.88 76 ALA B N 1
ATOM 1607 C CA . ALA B 1 76 ? 10.633 1.043 -9.18 1 98.88 76 ALA B CA 1
ATOM 1608 C C . ALA B 1 76 ? 10.25 2.475 -9.547 1 98.88 76 ALA B C 1
ATOM 1610 O O . ALA B 1 76 ? 10.875 3.43 -9.078 1 98.88 76 ALA B O 1
ATOM 1611 N N . ALA B 1 77 ? 9.227 2.631 -10.359 1 98.88 77 ALA B N 1
ATOM 1612 C CA . ALA B 1 77 ? 8.789 3.951 -10.805 1 98.88 77 ALA B CA 1
ATOM 1613 C C . ALA B 1 77 ? 8.375 4.816 -9.617 1 98.88 77 ALA B C 1
ATOM 1615 O O . ALA B 1 77 ? 8.797 5.969 -9.5 1 98.88 77 ALA B O 1
ATOM 1616 N N . LEU B 1 78 ? 7.594 4.293 -8.734 1 98.94 78 LEU B N 1
ATOM 1617 C CA . LEU B 1 78 ? 7.039 5.051 -7.617 1 98.94 78 LEU B CA 1
ATOM 1618 C C . LEU B 1 78 ? 8.125 5.395 -6.605 1 98.94 78 LEU B C 1
ATOM 1620 O O . LEU B 1 78 ? 8.156 6.508 -6.074 1 98.94 78 LEU B O 1
ATOM 1624 N N . TYR B 1 79 ? 9 4.434 -6.309 1 98.94 79 TYR B N 1
ATOM 1625 C CA . TYR B 1 79 ? 10.062 4.707 -5.348 1 98.94 79 TYR B CA 1
ATOM 1626 C C . TYR B 1 79 ? 11.047 5.734 -5.898 1 98.94 79 TYR B C 1
ATOM 1628 O O . TYR B 1 79 ? 11.523 6.605 -5.164 1 98.94 79 TYR B O 1
ATOM 1636 N N . ILE B 1 80 ? 11.414 5.668 -7.086 1 98.94 80 ILE B N 1
ATOM 1637 C CA . ILE B 1 80 ? 12.328 6.645 -7.68 1 98.94 80 ILE B CA 1
ATOM 1638 C C . ILE B 1 80 ? 11.672 8.023 -7.676 1 98.94 80 ILE B C 1
ATOM 1640 O O . ILE B 1 80 ? 12.305 9.016 -7.301 1 98.94 80 ILE B O 1
ATOM 1644 N N . ALA B 1 81 ? 10.445 8.125 -8.086 1 98.88 81 ALA B N 1
ATOM 1645 C CA . ALA B 1 81 ? 9.719 9.391 -8.062 1 98.88 81 ALA B CA 1
ATOM 1646 C C . ALA B 1 81 ? 9.625 9.938 -6.637 1 98.88 81 ALA B C 1
ATOM 1648 O O . ALA B 1 81 ? 9.945 11.102 -6.391 1 98.88 81 ALA B O 1
ATOM 1649 N N . SER B 1 82 ? 9.203 9.102 -5.703 1 98.94 82 SER B N 1
ATOM 1650 C CA . SER B 1 82 ? 9.031 9.531 -4.32 1 98.94 82 SER B CA 1
ATOM 1651 C C . SER B 1 82 ? 10.359 9.914 -3.686 1 98.94 82 SER B C 1
ATOM 1653 O O . SER B 1 82 ? 10.43 10.836 -2.875 1 98.94 82 SER B O 1
ATOM 1655 N N . GLY B 1 83 ? 11.453 9.172 -4.008 1 98.88 83 GLY B N 1
ATOM 1656 C CA . GLY B 1 83 ? 12.781 9.555 -3.562 1 98.88 83 GLY B CA 1
ATOM 1657 C C . GLY B 1 83 ? 13.203 10.922 -4.062 1 98.88 83 GLY B C 1
ATOM 1658 O O . GLY B 1 83 ? 13.734 11.734 -3.299 1 98.88 83 GLY B O 1
ATOM 1659 N N . SER B 1 84 ? 12.977 11.125 -5.293 1 98.81 84 SER B N 1
ATOM 1660 C CA . SER B 1 84 ? 13.32 12.406 -5.895 1 98.81 84 SER B CA 1
ATOM 1661 C C . SER B 1 84 ? 12.547 13.547 -5.242 1 98.81 84 SER B C 1
ATOM 1663 O O . SER B 1 84 ? 13.109 14.602 -4.953 1 98.81 84 SER B O 1
ATOM 1665 N N . LEU B 1 85 ? 11.273 13.398 -5.043 1 98.69 85 LEU B N 1
ATOM 1666 C CA . LEU B 1 85 ? 10.453 14.41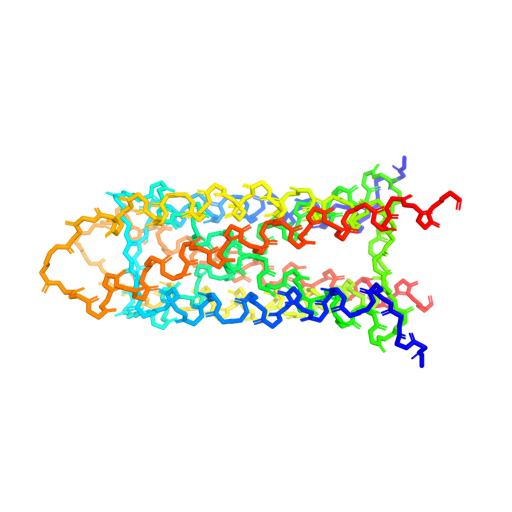4 -4.387 1 98.69 85 LEU B CA 1
ATOM 1667 C C . LEU B 1 85 ? 10.945 14.672 -2.969 1 98.69 85 LEU B C 1
ATOM 1669 O O . LEU B 1 85 ? 10.953 15.82 -2.512 1 98.69 85 LEU B O 1
ATOM 1673 N N . THR B 1 86 ? 11.32 13.617 -2.307 1 98.62 86 THR B N 1
ATOM 1674 C CA . THR B 1 86 ? 11.812 13.727 -0.937 1 98.62 86 THR B CA 1
ATOM 1675 C C . THR B 1 86 ? 13.133 14.492 -0.895 1 98.62 86 THR B C 1
ATOM 1677 O O . THR B 1 86 ? 13.312 15.391 -0.066 1 98.62 86 THR B O 1
ATOM 1680 N N . ILE B 1 87 ? 14.008 14.148 -1.789 1 98.25 87 ILE B N 1
ATOM 1681 C CA . ILE B 1 87 ? 15.289 14.852 -1.86 1 98.25 87 ILE B CA 1
ATOM 1682 C C . ILE B 1 87 ? 15.055 16.328 -2.188 1 98.25 87 ILE B C 1
ATOM 1684 O O . ILE B 1 87 ? 15.664 17.203 -1.579 1 98.25 87 ILE B O 1
ATOM 1688 N N . GLN B 1 88 ? 14.25 16.562 -3.139 1 97.69 88 GLN B N 1
ATOM 1689 C CA . GLN B 1 88 ? 13.93 17.938 -3.494 1 97.69 88 GLN B CA 1
ATOM 1690 C C . GLN B 1 88 ? 13.406 18.703 -2.287 1 97.69 88 GLN B C 1
ATOM 1692 O O . GLN B 1 88 ? 13.758 19.875 -2.088 1 97.69 88 GLN B O 1
ATOM 1697 N N . HIS B 1 89 ? 12.562 18.094 -1.492 1 96.69 89 HIS B N 1
ATOM 1698 C CA . HIS B 1 89 ? 11.961 18.75 -0.34 1 96.69 89 HIS B CA 1
ATOM 1699 C C . HIS B 1 89 ? 13.008 19.094 0.715 1 96.69 89 HIS B C 1
ATOM 1701 O O . HIS B 1 89 ? 12.984 20.188 1.283 1 96.69 89 HIS B O 1
ATOM 1707 N N . PHE B 1 90 ? 13.914 18.234 0.934 1 96.5 90 PHE B N 1
ATOM 1708 C CA . PHE B 1 90 ? 14.828 18.375 2.059 1 96.5 90 PHE B CA 1
ATOM 1709 C C . PHE B 1 90 ? 16.141 19.016 1.609 1 96.5 90 PHE B C 1
ATOM 1711 O O . PHE B 1 90 ? 16.938 19.469 2.438 1 96.5 90 PHE B O 1
ATOM 1718 N N . ASN B 1 91 ? 16.203 19.094 0.373 1 93.12 91 ASN B N 1
ATOM 1719 C CA . ASN B 1 91 ? 17.438 19.688 -0.131 1 93.12 91 ASN B CA 1
ATOM 1720 C C . ASN B 1 91 ? 17.516 21.172 0.193 1 93.12 91 ASN B C 1
ATOM 1722 O O . ASN B 1 91 ? 16.625 21.938 -0.165 1 93.12 91 ASN B O 1
ATOM 1726 N N . GLY B 1 92 ? 18.547 21.516 0.923 1 85.44 92 GLY B N 1
ATOM 1727 C CA . GLY B 1 92 ? 18.828 22.906 1.195 1 85.44 92 GLY B CA 1
ATOM 1728 C C . GLY B 1 92 ? 18.141 23.422 2.451 1 85.44 92 GLY B C 1
ATOM 1729 O O . GLY B 1 92 ? 18.172 24.625 2.73 1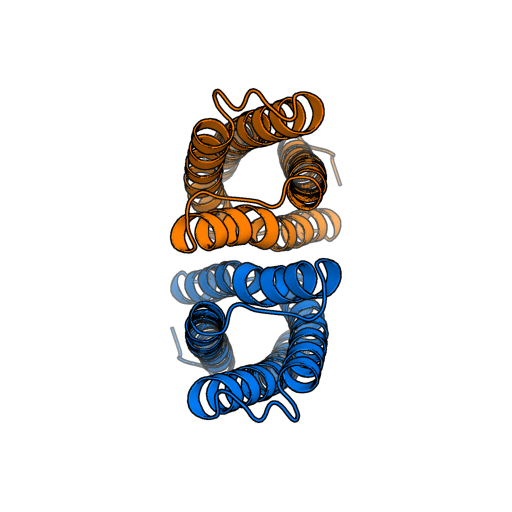 85.44 92 GLY B O 1
ATOM 1730 N N . TRP B 1 93 ? 17.531 22.609 3.197 1 78.56 93 TRP B N 1
ATOM 1731 C CA . TRP B 1 93 ? 16.953 23.016 4.473 1 78.56 93 TRP B CA 1
ATOM 1732 C C . TRP B 1 93 ? 18.031 23.266 5.512 1 78.56 93 TRP B C 1
ATOM 1734 O O . TRP B 1 93 ? 18.922 22.422 5.699 1 78.56 93 TRP B O 1
ATOM 1744 N N . LYS B 1 94 ? 18.125 24.453 6.023 1 73.81 94 LYS B N 1
ATOM 1745 C CA . LYS B 1 94 ? 19.25 24.859 6.879 1 73.81 94 LYS B CA 1
ATOM 1746 C C . LYS B 1 94 ? 18.844 24.828 8.352 1 73.81 94 LYS B C 1
ATOM 1748 O O . LYS B 1 94 ? 19.703 24.734 9.234 1 73.81 94 LYS B O 1
ATOM 1753 N N . PHE B 1 95 ? 17.688 24.625 8.672 1 74.12 95 PHE B N 1
ATOM 1754 C CA . PHE B 1 95 ? 17.281 24.891 10.047 1 74.12 95 PHE B CA 1
ATOM 1755 C C . PHE B 1 95 ? 17.344 23.625 10.898 1 74.12 95 PHE B C 1
ATOM 1757 O O . PHE B 1 95 ? 17.656 23.688 12.086 1 74.12 95 PHE B O 1
ATOM 1764 N N . ASP B 1 96 ? 17.047 22.438 10.438 1 85.75 96 ASP B N 1
ATOM 1765 C CA . ASP B 1 96 ? 17.125 21.188 11.172 1 85.75 96 ASP B CA 1
ATOM 1766 C C . ASP B 1 96 ? 18 20.172 10.422 1 85.75 96 ASP B C 1
ATOM 1768 O O . ASP B 1 96 ? 17.5 19.344 9.664 1 85.75 96 ASP B O 1
ATOM 1772 N N . SER B 1 97 ? 19.219 20.312 10.859 1 88.06 97 SER B N 1
ATOM 1773 C CA . SER B 1 97 ? 20.203 19.531 10.125 1 88.06 97 SER B CA 1
ATOM 1774 C C . SER B 1 97 ? 19.969 18.031 10.312 1 88.06 97 SER B C 1
ATOM 1776 O O . SER B 1 97 ? 20.109 17.25 9.367 1 88.06 97 SER B O 1
ATOM 1778 N N . SER B 1 98 ? 19.641 17.562 11.516 1 94.12 98 SER B N 1
ATOM 1779 C CA . SER B 1 98 ? 19.406 16.141 11.766 1 94.12 98 SER B CA 1
ATOM 1780 C C . SER B 1 98 ? 18.219 15.625 10.961 1 94.12 98 SER B C 1
ATOM 1782 O O . SER B 1 98 ? 18.328 14.586 10.289 1 94.12 98 SER B O 1
ATOM 1784 N N . LYS B 1 99 ? 17.125 16.344 10.992 1 95.44 99 LYS B N 1
ATOM 1785 C CA . LYS B 1 99 ? 15.945 15.977 10.219 1 95.44 99 LYS B CA 1
ATOM 1786 C C . LYS B 1 99 ? 16.234 16.047 8.719 1 95.44 99 LYS B C 1
ATOM 1788 O O . LYS B 1 99 ? 15.797 15.18 7.961 1 95.44 99 LYS B O 1
ATOM 1793 N N . THR B 1 100 ? 16.875 17.109 8.305 1 96.5 100 THR B N 1
ATOM 1794 C CA . THR B 1 100 ? 17.234 17.266 6.902 1 96.5 100 THR B CA 1
ATOM 1795 C C . THR B 1 100 ? 18.109 16.109 6.43 1 96.5 100 THR B C 1
ATOM 1797 O O . THR B 1 100 ? 17.859 15.531 5.371 1 96.5 100 THR B O 1
ATOM 1800 N N . ASN B 1 101 ? 19.094 15.75 7.23 1 96.94 101 ASN B N 1
ATOM 1801 C CA . ASN B 1 101 ? 19.969 14.633 6.867 1 96.94 101 ASN B CA 1
ATOM 1802 C C . ASN B 1 101 ? 19.188 13.32 6.809 1 96.94 101 ASN B C 1
ATOM 1804 O O . ASN B 1 101 ? 19.422 12.5 5.922 1 96.94 101 ASN B O 1
ATOM 1808 N N . LEU B 1 102 ? 18.297 13.133 7.746 1 98.19 102 LEU B N 1
ATOM 1809 C CA . LEU B 1 102 ? 17.469 11.945 7.758 1 98.19 102 LEU B CA 1
ATOM 1810 C C . LEU B 1 102 ? 16.562 11.906 6.535 1 98.19 102 LEU B C 1
ATOM 1812 O O . LEU B 1 102 ? 16.375 10.844 5.926 1 98.19 102 LEU B O 1
ATOM 1816 N N . GLY B 1 103 ? 15.984 13.039 6.172 1 98.06 103 GLY B N 1
ATOM 1817 C CA . GLY B 1 103 ? 15.156 13.141 4.984 1 98.06 103 GLY B CA 1
ATOM 1818 C C . GLY B 1 103 ? 15.914 12.859 3.701 1 98.06 103 GLY B C 1
ATOM 1819 O O . GLY B 1 103 ? 15.422 12.148 2.824 1 98.06 103 GLY B O 1
ATOM 1820 N N . LEU B 1 104 ? 17.078 13.406 3.594 1 98.38 104 LEU B N 1
ATOM 1821 C CA . LEU B 1 104 ? 17.906 13.172 2.412 1 98.38 104 LEU B CA 1
ATOM 1822 C C . LEU B 1 104 ? 18.312 11.703 2.311 1 98.38 104 LEU B C 1
ATOM 1824 O O . LEU B 1 104 ? 18.312 11.133 1.219 1 98.38 104 LEU B O 1
ATOM 1828 N N . THR B 1 105 ? 18.672 11.133 3.451 1 98.69 105 THR B N 1
ATOM 1829 C CA . THR B 1 105 ? 18.984 9.711 3.477 1 98.69 105 THR B CA 1
ATOM 1830 C C . THR B 1 105 ? 17.781 8.875 3.061 1 98.69 105 THR B C 1
ATOM 1832 O O . THR B 1 105 ? 17.906 7.949 2.254 1 98.69 105 THR B O 1
ATOM 1835 N N . LYS B 1 106 ? 16.609 9.234 3.594 1 98.88 106 LYS B N 1
ATOM 1836 C CA . LYS B 1 106 ? 15.359 8.578 3.217 1 98.88 106 LYS B CA 1
ATOM 1837 C C . LYS B 1 106 ? 15.141 8.641 1.708 1 98.88 106 LYS B C 1
ATOM 1839 O O . LYS B 1 106 ? 14.797 7.633 1.083 1 98.88 106 LYS B O 1
ATOM 1844 N N . GLY B 1 107 ? 15.312 9.859 1.125 1 98.81 107 GLY B N 1
ATOM 1845 C CA . GLY B 1 107 ? 15.164 10.016 -0.314 1 98.81 107 GLY B CA 1
ATOM 1846 C C . GLY B 1 107 ? 16.156 9.172 -1.105 1 98.81 107 GLY B C 1
ATOM 1847 O O . GLY B 1 107 ? 15.781 8.547 -2.1 1 98.81 107 GLY 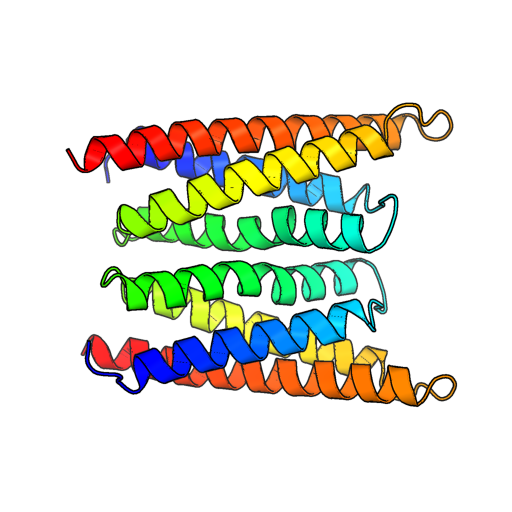B O 1
ATOM 1848 N N . SER B 1 108 ? 17.359 9.172 -0.646 1 98.88 108 SER B N 1
ATOM 1849 C CA . SER B 1 108 ? 18.391 8.398 -1.316 1 98.88 108 SER B CA 1
ATOM 1850 C C . SER B 1 108 ? 18.109 6.902 -1.237 1 98.88 108 SER B C 1
ATOM 1852 O O . SER B 1 108 ? 18.25 6.184 -2.229 1 98.88 108 SER B O 1
ATOM 1854 N N . LEU B 1 109 ? 17.734 6.441 -0.12 1 98.94 109 LEU B N 1
ATOM 1855 C CA . LEU B 1 109 ? 17.406 5.027 0.046 1 98.94 109 LEU B CA 1
ATOM 1856 C C . LEU B 1 109 ? 16.203 4.641 -0.798 1 98.94 109 LEU B C 1
ATOM 1858 O O . LEU B 1 109 ? 16.125 3.518 -1.302 1 98.94 109 LEU B O 1
ATOM 1862 N N . ALA B 1 110 ? 15.281 5.512 -0.938 1 98.94 110 ALA B N 1
ATOM 1863 C CA . ALA B 1 110 ? 14.125 5.246 -1.794 1 98.94 110 ALA B CA 1
ATOM 1864 C C . ALA B 1 110 ? 14.555 5.039 -3.244 1 98.94 110 ALA B C 1
ATOM 1866 O O . ALA B 1 110 ? 14.047 4.148 -3.926 1 98.94 110 ALA B O 1
ATOM 1867 N N . ILE B 1 111 ? 15.453 5.84 -3.693 1 98.94 111 ILE B N 1
ATOM 1868 C CA . ILE B 1 111 ? 15.961 5.668 -5.051 1 98.94 111 ILE B CA 1
ATOM 1869 C C . ILE B 1 111 ? 16.688 4.328 -5.16 1 98.94 111 ILE B C 1
ATOM 1871 O O . ILE B 1 111 ? 16.531 3.604 -6.145 1 98.94 111 ILE B O 1
ATOM 1875 N N . ILE B 1 112 ? 17.469 3.992 -4.191 1 98.94 112 ILE B N 1
ATOM 1876 C CA . ILE B 1 112 ? 18.156 2.703 -4.152 1 98.94 112 ILE B CA 1
ATOM 1877 C C . ILE B 1 112 ? 17.125 1.576 -4.184 1 98.94 112 ILE B C 1
ATOM 1879 O O . ILE B 1 112 ? 17.297 0.585 -4.898 1 98.94 112 ILE B O 1
ATOM 1883 N N . GLN B 1 113 ? 16.094 1.69 -3.439 1 98.94 113 GLN B N 1
ATOM 1884 C CA . GLN B 1 113 ? 15 0.715 -3.459 1 98.94 113 GLN B CA 1
ATOM 1885 C C . GLN B 1 113 ? 14.438 0.547 -4.867 1 98.94 113 GLN B C 1
ATOM 1887 O O . GLN B 1 113 ? 14.117 -0.568 -5.281 1 98.94 113 GLN B O 1
ATOM 1892 N N . GLY B 1 114 ? 14.234 1.705 -5.57 1 98.88 114 GLY B N 1
ATOM 1893 C CA . GLY B 1 114 ? 13.836 1.621 -6.965 1 98.88 114 GLY B CA 1
ATOM 1894 C C . GLY B 1 114 ? 14.773 0.775 -7.805 1 98.88 114 GLY B C 1
ATOM 1895 O O . GLY B 1 114 ? 14.328 -0.032 -8.625 1 98.88 114 GLY B O 1
ATOM 1896 N N . ALA B 1 115 ? 16.062 0.913 -7.613 1 98.75 115 ALA B N 1
ATOM 1897 C CA . ALA B 1 115 ? 17.047 0.118 -8.328 1 98.75 115 ALA B CA 1
ATOM 1898 C C . ALA B 1 115 ? 16.938 -1.36 -7.965 1 98.75 115 ALA B C 1
ATOM 1900 O O . ALA B 1 115 ? 17.062 -2.229 -8.836 1 98.75 115 ALA B O 1
ATOM 1901 N N . ILE B 1 116 ? 16.703 -1.661 -6.719 1 98.69 116 ILE B N 1
ATOM 1902 C CA . ILE B 1 116 ? 16.547 -3.045 -6.285 1 98.69 116 ILE B CA 1
ATOM 1903 C C . ILE B 1 116 ? 15.344 -3.67 -6.996 1 98.69 116 ILE B C 1
ATOM 1905 O O . ILE B 1 116 ? 15.406 -4.816 -7.445 1 98.69 116 ILE B O 1
ATOM 1909 N N . PHE B 1 117 ? 14.281 -2.93 -7.133 1 98.69 117 PHE B N 1
ATOM 1910 C CA . PHE B 1 117 ? 13.094 -3.408 -7.832 1 98.69 117 PHE B CA 1
ATOM 1911 C C . PHE B 1 117 ? 13.406 -3.682 -9.297 1 98.69 117 PHE B C 1
ATOM 1913 O O . PHE B 1 117 ? 12.883 -4.637 -9.883 1 98.69 117 PHE B O 1
ATOM 1920 N N . ILE B 1 118 ? 14.211 -2.809 -9.898 1 98.44 118 ILE B N 1
ATOM 1921 C CA . ILE B 1 118 ? 14.57 -3.004 -11.297 1 98.44 118 ILE B CA 1
ATOM 1922 C C . ILE B 1 118 ? 15.344 -4.312 -11.453 1 98.44 118 ILE B C 1
ATOM 1924 O O . ILE B 1 118 ? 15.062 -5.098 -12.359 1 98.44 118 ILE B O 1
ATOM 1928 N N . VAL B 1 119 ? 16.266 -4.578 -10.625 1 97.69 119 VAL B N 1
ATOM 1929 C CA . VAL B 1 119 ? 17.047 -5.812 -10.656 1 97.69 119 VAL B CA 1
ATOM 1930 C C . VAL B 1 119 ? 16.125 -7.012 -10.461 1 97.69 119 VAL B C 1
ATOM 1932 O O . VAL B 1 119 ? 16.219 -8.008 -11.18 1 97.69 119 VAL B O 1
ATOM 1935 N N . ASP B 1 120 ? 15.227 -6.922 -9.508 1 97.12 120 ASP B N 1
ATOM 1936 C CA . ASP B 1 120 ? 14.281 -7.992 -9.227 1 97.12 120 ASP B CA 1
ATOM 1937 C C . ASP B 1 120 ? 13.414 -8.289 -10.453 1 97.12 120 ASP B C 1
ATOM 1939 O O . ASP B 1 120 ? 13.133 -9.453 -10.758 1 97.12 120 ASP B O 1
ATOM 1943 N N . ALA B 1 121 ? 13.016 -7.227 -11.109 1 96.12 121 ALA B N 1
ATOM 1944 C CA . ALA B 1 121 ? 12.203 -7.398 -12.312 1 96.12 121 ALA B CA 1
ATOM 1945 C C . ALA B 1 121 ? 12.961 -8.18 -13.383 1 96.12 121 ALA B C 1
ATOM 1947 O O . ALA B 1 121 ? 12.383 -9.016 -14.078 1 96.12 121 ALA B O 1
ATOM 1948 N N . PHE B 1 122 ? 14.219 -7.867 -13.516 1 94.06 122 PHE B N 1
ATOM 1949 C CA . PHE B 1 122 ? 15.055 -8.555 -14.492 1 94.06 122 PHE B CA 1
ATOM 1950 C C . PHE B 1 122 ? 15.141 -10.047 -14.172 1 94.06 122 PHE B C 1
ATOM 1952 O O . PHE B 1 122 ? 15.039 -10.883 -15.07 1 94.06 122 PHE B O 1
ATOM 1959 N N . PHE B 1 123 ? 15.289 -10.367 -12.961 1 90.94 123 PHE B N 1
ATOM 1960 C CA . PHE B 1 123 ? 15.383 -11.766 -12.57 1 90.94 123 PHE B CA 1
ATOM 1961 C C . PHE B 1 123 ? 14.039 -12.469 -12.727 1 90.94 123 PHE B C 1
ATOM 1963 O O . PHE B 1 123 ? 13.984 -13.641 -13.094 1 90.94 123 PHE B O 1
ATOM 1970 N N . SER B 1 124 ? 13.008 -11.812 -12.359 1 89.88 124 SER B N 1
ATOM 1971 C CA . SER B 1 124 ? 11.672 -12.375 -12.547 1 89.88 124 SER B CA 1
ATOM 1972 C C . SER B 1 124 ? 11.398 -12.656 -14.023 1 89.88 124 SER B C 1
ATOM 1974 O O . SER B 1 124 ? 10.797 -13.672 -14.367 1 89.88 124 SER B O 1
ATOM 1976 N N . PHE B 1 125 ? 11.844 -11.734 -14.859 1 88.62 125 PHE B N 1
ATOM 1977 C CA . PHE B 1 125 ? 11.656 -11.875 -16.297 1 88.62 125 PHE B CA 1
ATOM 1978 C C . PHE B 1 125 ? 12.477 -13.039 -16.844 1 88.62 125 PHE B C 1
ATOM 1980 O O . PHE B 1 125 ? 11.984 -13.812 -17.672 1 88.62 125 PHE B O 1
ATOM 1987 N N . ARG B 1 126 ? 13.609 -13.289 -16.391 1 86.62 126 ARG B N 1
ATOM 1988 C CA . ARG B 1 126 ? 14.531 -14.305 -16.891 1 86.62 126 ARG B CA 1
ATOM 1989 C C . ARG B 1 126 ? 14.117 -15.695 -16.422 1 86.62 126 ARG B C 1
ATOM 1991 O O . ARG B 1 126 ? 14.352 -16.688 -17.125 1 86.62 126 ARG B O 1
ATOM 1998 N N . SER B 1 127 ? 13.508 -15.812 -15.305 1 75.06 127 SER B N 1
ATOM 1999 C CA . SER B 1 127 ? 13.07 -17.109 -14.812 1 75.06 127 SER B CA 1
ATOM 2000 C C . SER B 1 127 ? 11.945 -17.688 -15.672 1 75.06 127 SER B C 1
ATOM 2002 O O . SER B 1 127 ? 11.656 -18.875 -15.625 1 75.06 127 SER B O 1
ATOM 2004 N N . SER B 1 128 ? 11.297 -16.953 -16.484 1 64.31 128 SER B N 1
ATOM 2005 C CA . SER B 1 128 ? 10.227 -17.391 -17.359 1 64.31 128 SER B CA 1
ATOM 2006 C C . SER B 1 128 ? 10.773 -17.953 -18.672 1 64.31 128 SER B C 1
ATOM 2008 O O . SER B 1 128 ? 10.047 -18.594 -19.438 1 64.31 128 SER B O 1
ATOM 2010 N N . GLN B 1 129 ? 11.953 -17.594 -18.938 1 53 129 GLN B N 1
ATOM 2011 C CA . GLN B 1 129 ? 12.555 -18.125 -20.156 1 53 129 GLN B CA 1
ATOM 2012 C C . GLN B 1 129 ? 13.25 -19.469 -19.891 1 53 129 GLN B C 1
ATOM 2014 O O . GLN B 1 129 ? 13.719 -19.719 -18.781 1 53 129 GLN B O 1
#

Solvent-accessible surface area (backbone atoms only — not comparable to full-atom values): 12953 Å² total; per-residue (Å²): 128,82,86,39,71,67,56,50,50,40,47,52,50,35,54,52,35,53,52,41,40,53,44,40,68,76,43,74,74,62,88,45,69,68,52,43,51,52,34,45,29,38,44,35,12,46,40,55,50,30,53,51,49,43,50,17,54,75,71,73,53,49,74,51,54,70,54,45,35,50,52,19,52,55,45,19,56,41,25,34,51,35,9,49,53,35,31,61,59,31,55,85,57,78,84,48,58,70,54,26,50,49,31,36,48,36,11,50,50,28,33,50,50,12,52,52,23,49,53,47,28,53,54,43,56,51,70,75,102,129,82,87,40,73,67,56,51,50,42,48,50,50,35,56,51,35,53,52,40,40,53,43,41,68,74,44,73,74,63,89,44,69,69,52,42,50,51,34,43,28,38,44,35,12,49,39,54,50,30,51,51,50,42,48,16,54,73,70,74,52,48,74,51,54,70,52,44,35,50,52,19,54,54,45,17,55,40,25,34,50,33,10,50,53,36,30,61,60,29,55,84,54,78,85,47,57,70,55,26,52,47,32,36,50,35,11,50,49,28,34,50,50,12,51,52,23,48,54,49,27,53,51,44,56,53,71,74,103

pLDDT: mean 94.12, std 9.3, range [44.94, 98.94]

Foldseek 3Di:
DPPDPLLVLLVVLLVLLVVLVVLCVVQVDFDDDVLSCLLCCLSVVVNVVSVVQNVCVVVVNHDQLVVLLVSLQVNLVSLLVNLVRQLVGLPPDDPDPPNSVSSNVSSVSSNVSSVSSVVSSVVSVVVVD/DPPDPLLVLLVVLLVLLVVLVVLCVVLVDADDDVLNCLLCCLSVVVNVVSVVQNVCVVVVNHDALVVLLVSLQVNLVSLLVNLVRQLVGLPPDDPDPPSSVSSNVSSVSSNVSSVSSVVSSVVSVVVVD

Secondary structure (DSSP, 8-state):
----HHHHHHHHHHHHHHHHHHHHHHT---SSHHHHHHHHHHHHHHHHHHHHHHHHHHHT-PPPHHHHHHHHHHHHHHHHHHHHHHHHHHTT--S-HHHHHHHHHHHHHHHHHHHHHHHHHHHHHHTT-/----HHHHHHHHHHHHHHHHHHHHHHT---SSHHHHHHHHHHHHHHHHHHHHHHHHHHHT-PPPHHHHHHHHHHHHHHHHHHHHHHHHHHTT--S-HHHHHHHHHHHHHHHHHHHHHHHHHHHHHHTT-

Nearest PDB structures (foldseek):
  6ek9-assembly1_A  TM=5.908E-01  e=1.063E+00  Streptomyces lividans
  6qvh-assembly1_A  TM=6.047E-01  e=1.680E+00  Streptomyces lividans 1326
  6q58-assembly1_A  TM=6.035E-01  e=2.524E+00  Streptomyces lividans 1326
  6q6b-assembly1_A  TM=6.023E-01  e=4.417E+00  Streptomyces lividans 1326
  5nqm-assembly1_A  TM=5.623E-01  e=4.417E+00  Methylosinus trichosporium OB3b

InterPro domains:
  IPR038976 Protein snakeskin [PTHR36692] (6-127)
  IPR056677 Domain of unknown function DUF7775 [PF24985] (7-89)

Organism: Rhodnius prolixus (NCBI:txid13249)